Protein AF-A0AAV5BQA7-F1 (afdb_monomer_lite)

Sequence (227 aa):
MVRPTARARGPGVLRLPTRGDRGRFPAICRQWRYAVQQYHLPLPSPLPWLVLPDGSIFRVPHGETFHLPEGTRYHNSCGEWLMMSRDDNSCFLLNAFTKATMPLPSLSSYCPIDEPVETVNVRDIGRESHGTWIDLKDKDYISVNALVVCSTQLIAALVAVGAGNLGTVALCRPGAAAWSVSAREQCGWLSGMVFFQGKLYAIDTGTEDLLAIDIVDEHDNATPRVS

Organism: NCBI:txid191504

Secondary structure (DSSP, 8-state):
---------S-------SHHHHHHHHHH-HHHHHHHHHTT---PPPPPEEE-TTSEEEETTT--EEEPPTTEEEEEEETTEEEEEETT--EEEEETTT--EEEE--TT-EEEE------------S---PPBHHHHTTTS-EEEEEEEE-SSS-EEEEEEEGGGTEEEEEEE-TT-SSEEEESSSBPB-EEEEEEETTEEEEEETTTTEEEEE-EE--SSSPPPEE-

pLDDT: mean 75.48, std 17.18, range [25.75, 95.94]

Structure (mmCIF, N/CA/C/O backbone):
data_AF-A0AAV5BQA7-F1
#
_entry.id   AF-A0AAV5BQA7-F1
#
loop_
_atom_site.group_PDB
_atom_site.id
_atom_site.type_symbol
_atom_site.label_atom_id
_atom_site.label_alt_id
_atom_site.label_comp_id
_atom_site.label_asym_id
_atom_site.label_entity_id
_atom_site.label_seq_id
_atom_site.pdbx_PDB_ins_code
_atom_site.Cartn_x
_atom_site.Cartn_y
_atom_site.Cartn_z
_atom_site.occupancy
_atom_site.B_iso_or_equiv
_atom_site.auth_seq_id
_atom_site.auth_comp_id
_atom_site.auth_asym_id
_atom_site.auth_atom_id
_atom_site.pdbx_PDB_model_num
ATOM 1 N N . MET A 1 1 ? -26.561 26.394 46.864 1.00 32.00 1 MET A N 1
ATOM 2 C CA . MET A 1 1 ? -27.062 25.706 45.653 1.00 32.00 1 MET A CA 1
ATOM 3 C C . MET A 1 1 ? -26.899 26.668 44.479 1.00 32.00 1 MET A C 1
ATOM 5 O O . MET A 1 1 ? -27.741 27.530 44.283 1.00 32.00 1 MET A O 1
ATOM 9 N N . VAL A 1 2 ? -25.760 26.620 43.785 1.00 25.75 2 VAL A N 1
ATOM 10 C CA . VAL A 1 2 ? -25.434 27.545 42.684 1.00 25.75 2 VAL A CA 1
ATOM 11 C C . VAL A 1 2 ? -25.486 26.743 41.388 1.00 25.75 2 VAL A C 1
ATOM 13 O O . VAL A 1 2 ? -24.710 25.810 41.209 1.00 25.75 2 VAL A O 1
ATOM 16 N N . ARG A 1 3 ? -26.441 27.061 40.510 1.00 25.95 3 ARG A N 1
ATOM 17 C CA . ARG A 1 3 ? -26.484 26.536 39.139 1.00 25.95 3 ARG A CA 1
ATOM 18 C C . ARG A 1 3 ? -25.558 27.396 38.274 1.00 25.95 3 ARG A C 1
ATOM 20 O O . ARG A 1 3 ? -25.798 28.600 38.208 1.00 25.95 3 ARG A O 1
ATOM 27 N N . PRO A 1 4 ? -24.569 26.836 37.560 1.00 27.66 4 PRO A N 1
ATOM 28 C CA . PRO A 1 4 ? -23.890 27.584 36.520 1.00 27.66 4 PRO A CA 1
ATOM 29 C C . PRO A 1 4 ? -24.771 27.578 35.266 1.00 27.66 4 PRO A C 1
ATOM 31 O O . PRO A 1 4 ? -24.918 26.567 34.582 1.00 27.66 4 PRO A O 1
ATOM 34 N N . THR A 1 5 ? -25.386 28.719 34.965 1.00 34.62 5 THR A N 1
ATOM 35 C CA . THR A 1 5 ? -25.989 28.998 33.659 1.00 34.62 5 THR A CA 1
ATOM 36 C C . THR A 1 5 ? -24.894 29.429 32.687 1.00 34.62 5 THR A C 1
ATOM 38 O O . THR A 1 5 ? -24.564 30.611 32.606 1.00 34.62 5 THR A O 1
ATOM 41 N N . ALA A 1 6 ? -24.336 28.488 31.926 1.00 35.16 6 ALA A N 1
ATOM 42 C CA . ALA A 1 6 ? -23.540 28.823 30.750 1.00 35.16 6 ALA A CA 1
ATOM 43 C C . ALA A 1 6 ? -24.490 29.072 29.566 1.00 35.16 6 ALA A C 1
ATOM 45 O O . ALA A 1 6 ? -24.995 28.146 28.933 1.00 35.16 6 ALA A O 1
ATOM 46 N N . ARG A 1 7 ? -24.781 30.350 29.300 1.00 34.31 7 ARG A N 1
ATOM 47 C CA . ARG A 1 7 ? -25.487 30.806 28.094 1.00 34.31 7 ARG A CA 1
ATOM 48 C C . ARG A 1 7 ? -24.518 30.679 26.910 1.00 34.31 7 ARG A C 1
ATOM 50 O O . ARG A 1 7 ? -23.566 31.450 26.824 1.00 34.31 7 ARG A O 1
ATOM 57 N N . ALA A 1 8 ? -24.749 29.734 26.002 1.00 39.78 8 ALA A N 1
ATOM 58 C CA . ALA A 1 8 ? -24.014 29.671 24.740 1.00 39.78 8 ALA A CA 1
ATOM 59 C C . ALA A 1 8 ? -24.461 30.836 23.832 1.00 39.78 8 ALA A C 1
ATOM 61 O O . ALA A 1 8 ? -25.608 30.883 23.390 1.00 39.78 8 ALA A O 1
ATOM 62 N N . ARG A 1 9 ? -23.575 31.811 23.597 1.00 38.50 9 ARG A N 1
ATOM 63 C CA . ARG A 1 9 ? -23.740 32.859 22.576 1.00 38.50 9 ARG A CA 1
ATOM 64 C C . ARG A 1 9 ? -23.217 32.339 21.231 1.00 38.50 9 ARG A C 1
ATOM 66 O O . ARG A 1 9 ? -22.026 32.078 21.158 1.00 38.50 9 ARG A O 1
ATOM 73 N N . GLY A 1 10 ? -24.072 32.319 20.200 1.00 35.44 10 GLY A N 1
ATOM 74 C CA . GLY A 1 10 ? -23.726 32.487 18.769 1.00 35.44 10 GLY A CA 1
ATOM 75 C C . GLY A 1 10 ? -22.802 31.446 18.106 1.00 35.44 10 GLY A C 1
ATOM 76 O O . GLY A 1 10 ? -22.170 30.658 18.796 1.00 35.44 10 GLY A O 1
ATOM 77 N N . PRO A 1 11 ? -22.725 31.401 16.758 1.00 40.50 11 PRO A N 1
ATOM 78 C CA . PRO A 1 11 ? -22.237 30.252 15.998 1.00 40.50 11 PRO A CA 1
ATOM 79 C C . PRO A 1 11 ? -20.705 30.223 15.947 1.00 40.50 11 PRO A C 1
ATOM 81 O O . PRO A 1 11 ? -20.083 30.502 14.926 1.00 40.50 11 PRO A O 1
ATOM 84 N N . GLY A 1 12 ? -20.072 29.874 17.063 1.00 43.41 12 GLY A N 1
ATOM 85 C CA . GLY A 1 12 ? -18.722 29.335 17.014 1.00 43.41 12 GLY A CA 1
ATOM 86 C C . GLY A 1 12 ? -18.807 27.949 16.389 1.00 43.41 12 GLY A C 1
ATOM 87 O O . GLY A 1 12 ? -19.441 27.067 16.967 1.00 43.41 12 GLY A O 1
ATOM 88 N N . VAL A 1 13 ? -18.212 27.755 15.207 1.00 48.03 13 VAL A N 1
ATOM 89 C CA . VAL A 1 13 ? -18.015 26.418 14.631 1.00 48.03 13 VAL A CA 1
ATOM 90 C C . VAL A 1 13 ? -17.382 25.562 15.716 1.00 48.03 13 VAL A C 1
ATOM 92 O O . VAL A 1 13 ? -16.255 25.810 16.147 1.00 48.03 13 VAL A O 1
ATOM 95 N N . LEU A 1 14 ? -18.149 24.598 16.207 1.00 53.59 14 LEU A N 1
ATOM 96 C CA . LEU A 1 14 ? -17.773 23.791 17.348 1.00 53.59 14 LEU A CA 1
ATOM 97 C C . LEU A 1 14 ? -16.690 22.817 16.885 1.00 53.59 14 LEU A C 1
ATOM 99 O O . LEU A 1 14 ? -16.965 21.725 16.391 1.00 53.59 14 LEU A O 1
ATOM 103 N N . ARG A 1 15 ? -15.431 23.260 16.957 1.00 56.47 15 ARG A N 1
ATOM 104 C CA . ARG A 1 15 ? -14.272 22.437 16.623 1.00 56.47 15 ARG A CA 1
ATOM 105 C C . ARG A 1 15 ? -14.094 21.417 17.733 1.00 56.47 15 ARG A C 1
ATOM 107 O O . ARG A 1 15 ? -13.440 21.685 18.729 1.00 56.47 15 ARG A O 1
ATOM 114 N N . LEU A 1 16 ? -14.709 20.255 17.546 1.00 60.19 16 LEU A N 1
ATOM 115 C CA . LEU A 1 16 ? -14.426 19.051 18.316 1.00 60.19 16 LEU A CA 1
ATOM 116 C C . LEU A 1 16 ? -13.290 18.321 17.592 1.00 60.19 16 LEU A C 1
ATOM 118 O O . LEU A 1 16 ? -13.551 17.705 16.547 1.00 60.19 16 LEU A O 1
ATOM 122 N N . PRO A 1 17 ? -12.038 18.465 18.068 1.00 55.25 17 PRO A N 1
ATOM 123 C CA . PRO A 1 17 ? -10.859 18.033 17.330 1.00 55.25 17 PRO A CA 1
ATOM 124 C C . PRO A 1 17 ? -10.705 16.512 17.336 1.00 55.25 17 PRO A C 1
ATOM 126 O O . PRO A 1 17 ? -10.057 15.977 16.445 1.00 55.25 17 PRO A O 1
ATOM 129 N N . THR A 1 18 ? -11.315 15.808 18.297 1.00 58.56 18 THR A N 1
ATOM 130 C CA . THR A 1 18 ? -11.160 14.358 18.443 1.00 58.56 18 THR A CA 1
ATOM 131 C C . THR A 1 18 ? -12.459 13.594 18.185 1.00 58.56 18 THR A C 1
ATOM 133 O O . THR A 1 18 ? -13.570 14.084 18.413 1.00 58.56 18 THR A O 1
ATOM 136 N N . ARG A 1 19 ? -12.325 12.341 17.729 1.00 62.50 19 ARG A N 1
ATOM 137 C CA . ARG A 1 19 ? -13.452 11.404 17.573 1.00 62.50 19 ARG A CA 1
ATOM 13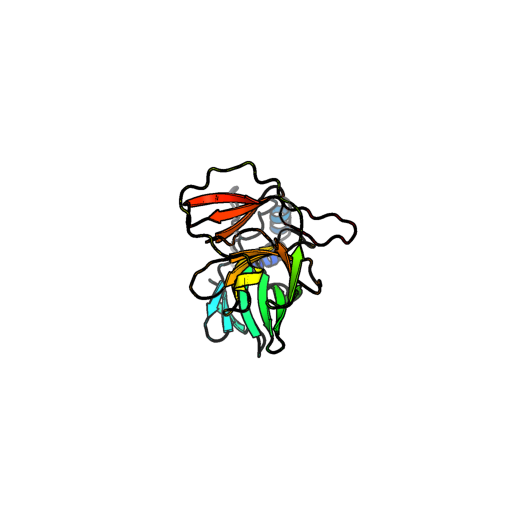8 C C . ARG A 1 19 ? -14.127 11.098 18.917 1.00 62.50 19 ARG A C 1
ATOM 140 O O . ARG A 1 19 ? -15.348 10.973 18.966 1.00 62.50 19 ARG A O 1
ATOM 147 N N . GLY A 1 20 ? -13.346 11.034 20.000 1.00 61.62 20 GLY A N 1
ATOM 148 C CA . GLY A 1 20 ? -13.839 10.806 21.361 1.00 61.62 20 GLY A CA 1
ATOM 149 C C . GLY A 1 20 ? -14.724 11.945 21.868 1.00 61.62 20 GLY A C 1
ATOM 150 O O . GLY A 1 20 ? -15.833 11.693 22.344 1.00 61.62 20 GLY A O 1
ATOM 151 N N . ASP A 1 21 ? -14.293 13.195 21.677 1.00 64.38 21 ASP A N 1
ATOM 152 C CA . ASP A 1 21 ? -15.079 14.372 22.059 1.00 64.38 21 ASP A CA 1
ATOM 153 C C . ASP A 1 21 ? -16.409 14.400 21.316 1.00 64.38 21 ASP A C 1
ATOM 155 O O . ASP A 1 21 ? -17.449 14.609 21.931 1.00 64.38 21 ASP A O 1
ATOM 159 N N . ARG A 1 22 ? -16.409 14.084 20.015 1.00 65.19 22 ARG A N 1
ATOM 160 C CA . ARG A 1 22 ? -17.637 14.001 19.208 1.00 65.19 22 ARG A CA 1
ATOM 161 C C . ARG A 1 22 ? -18.557 12.851 19.580 1.00 65.19 22 ARG A C 1
ATOM 163 O O . ARG A 1 22 ? -19.757 12.991 19.389 1.00 65.19 22 ARG A O 1
ATOM 170 N N . GLY A 1 23 ? -18.032 11.742 20.097 1.00 65.31 23 GLY A N 1
ATOM 171 C CA . GLY A 1 23 ? -18.859 10.653 20.625 1.00 65.31 23 GLY A CA 1
ATOM 172 C C . GLY A 1 23 ? -19.554 11.042 21.932 1.00 65.31 23 GLY A C 1
ATOM 173 O O . GLY A 1 23 ? -20.717 10.706 22.149 1.00 65.31 23 GLY A O 1
ATOM 174 N N . ARG A 1 24 ? -18.865 11.812 22.783 1.00 69.56 24 ARG A N 1
ATOM 175 C CA . ARG A 1 24 ? -19.387 12.280 24.077 1.00 69.56 24 ARG A CA 1
ATOM 176 C C . ARG A 1 24 ? -20.298 13.503 23.934 1.00 69.56 24 ARG A C 1
ATOM 178 O O . ARG A 1 24 ? -21.264 13.635 24.677 1.00 69.56 24 ARG A O 1
ATOM 185 N N . PHE A 1 25 ? -20.052 14.364 22.950 1.00 68.31 25 PHE A N 1
ATOM 186 C CA . PHE A 1 25 ? -20.790 15.610 22.727 1.00 68.31 25 PHE A CA 1
ATOM 187 C C . PHE A 1 25 ? -22.323 15.453 22.580 1.00 68.31 25 PHE A C 1
ATOM 189 O O . PHE A 1 25 ? -23.063 16.134 23.294 1.00 68.31 25 PHE A O 1
ATOM 196 N N . PRO A 1 26 ? -22.855 14.535 21.744 1.00 67.44 26 PRO A N 1
ATOM 197 C CA . PRO A 1 26 ? -24.294 14.298 21.614 1.00 67.44 26 PRO A CA 1
ATOM 198 C C . PRO A 1 26 ? -24.893 13.502 22.789 1.00 67.44 26 PRO A C 1
ATOM 200 O O . PRO A 1 26 ? -26.116 13.306 22.837 1.00 67.44 26 PRO A O 1
ATOM 203 N N . ALA A 1 27 ? -24.064 13.023 23.723 1.00 74.06 27 ALA A N 1
ATOM 204 C CA . ALA A 1 27 ? -24.504 12.361 24.949 1.00 74.06 27 ALA A CA 1
ATOM 205 C C . ALA A 1 27 ? -24.791 13.357 26.091 1.00 74.06 27 ALA A C 1
ATOM 207 O O . ALA A 1 27 ? -25.459 12.985 27.049 1.00 74.06 27 ALA A O 1
ATOM 208 N N . ILE A 1 28 ? -24.353 14.620 25.974 1.00 77.88 28 ILE A N 1
ATOM 209 C CA . ILE A 1 28 ? -24.482 15.634 27.036 1.00 77.88 28 ILE A CA 1
ATOM 210 C C . ILE A 1 28 ? -25.917 16.164 27.148 1.00 77.88 28 ILE A C 1
ATOM 212 O O . ILE A 1 28 ? -26.501 16.165 28.230 1.00 77.88 28 ILE A O 1
ATOM 216 N N . CYS A 1 29 ? -26.514 16.628 26.045 1.00 78.94 29 CYS A N 1
ATOM 217 C CA . CYS A 1 29 ? -27.900 17.102 26.044 1.00 78.94 29 CYS A CA 1
ATOM 218 C C . CYS A 1 29 ? -28.543 17.045 24.648 1.00 78.94 29 CYS A C 1
ATOM 220 O O . CYS A 1 29 ? -27.866 16.926 23.624 1.00 78.94 29 CYS A O 1
ATOM 222 N N . ARG A 1 30 ? -29.879 17.170 24.595 1.00 73.38 30 ARG A N 1
ATOM 223 C CA . ARG A 1 30 ? -30.649 17.131 23.335 1.00 73.38 30 ARG A CA 1
ATOM 224 C C . ARG A 1 30 ? -30.262 18.245 22.354 1.00 73.38 30 ARG A C 1
ATOM 226 O O . ARG A 1 30 ? -30.207 17.992 21.157 1.00 73.38 30 ARG A O 1
ATOM 233 N N . GLN A 1 31 ? -29.956 19.447 22.847 1.00 74.50 31 GLN A N 1
ATOM 234 C CA . GLN A 1 31 ? -29.562 20.580 21.997 1.00 74.50 31 GLN A CA 1
ATOM 235 C C . GLN A 1 31 ? -28.205 20.344 21.315 1.00 74.50 31 GLN A C 1
ATOM 237 O O . GLN A 1 31 ? -28.026 20.688 20.152 1.00 74.50 31 GLN A O 1
ATOM 242 N N . TRP A 1 32 ? -27.265 19.702 22.010 1.00 71.00 32 TRP A N 1
ATOM 243 C CA . TRP A 1 32 ? -25.929 19.406 21.483 1.00 71.00 32 TRP A CA 1
ATOM 244 C C . TRP A 1 32 ? -25.947 18.246 20.489 1.00 71.00 32 TRP A C 1
ATOM 246 O O . TRP A 1 32 ? -25.253 18.289 19.476 1.00 71.00 32 TRP A O 1
ATOM 256 N N . ARG A 1 33 ? -26.808 17.249 20.721 1.00 75.12 33 ARG A N 1
ATOM 257 C CA . ARG A 1 33 ? -27.095 16.202 19.732 1.00 75.12 33 ARG A CA 1
ATOM 258 C C . ARG A 1 33 ? -27.641 16.783 18.430 1.00 75.12 33 ARG A C 1
ATOM 260 O O . ARG A 1 33 ? -27.186 16.392 17.362 1.00 75.12 33 ARG A O 1
ATOM 267 N N . TYR A 1 34 ? -28.575 17.726 18.534 1.00 73.06 34 TYR A N 1
ATOM 268 C CA . TYR A 1 34 ? -29.158 18.390 17.372 1.00 73.06 34 TYR A CA 1
ATOM 269 C C . TYR A 1 34 ? -28.120 19.237 16.619 1.00 73.06 34 TYR A C 1
ATOM 271 O O . TYR A 1 34 ? -28.034 19.145 15.400 1.00 73.06 34 TYR A O 1
ATOM 279 N N . ALA A 1 35 ? -27.247 19.959 17.331 1.00 69.12 35 ALA A N 1
ATOM 280 C CA . ALA A 1 35 ? -26.149 20.704 16.714 1.00 69.12 35 ALA A CA 1
ATOM 281 C C . ALA A 1 35 ? -25.184 19.790 15.928 1.00 69.12 35 ALA A C 1
ATOM 283 O O . ALA A 1 35 ? -24.843 20.085 14.787 1.00 69.12 35 ALA A O 1
ATOM 284 N N . VAL A 1 36 ? -24.784 18.641 16.483 1.00 67.38 36 VAL A N 1
ATOM 285 C CA . VAL A 1 36 ? -23.911 17.685 15.770 1.00 67.38 36 VAL A CA 1
ATOM 286 C C . VAL A 1 36 ? -24.571 17.143 14.497 1.00 67.38 36 VAL A C 1
ATOM 288 O O . VAL A 1 36 ? -23.887 16.978 13.489 1.00 67.38 36 VAL A O 1
ATOM 291 N N . GLN A 1 37 ? -25.885 16.895 14.532 1.00 68.25 37 GLN A N 1
ATOM 292 C CA . GLN A 1 37 ? -26.650 16.425 13.372 1.00 68.25 37 GLN A CA 1
ATOM 293 C C . GLN A 1 37 ? -26.820 17.508 12.298 1.00 68.25 37 GLN A C 1
ATOM 295 O O . GLN A 1 37 ? -26.701 17.203 11.119 1.00 68.25 37 GLN A O 1
ATOM 300 N N . GLN A 1 38 ? -27.069 18.760 12.689 1.00 69.94 38 GLN A N 1
ATOM 301 C CA . GLN A 1 38 ? -27.284 19.861 11.745 1.00 69.94 38 GLN A CA 1
ATOM 302 C C . GLN A 1 38 ? -26.005 20.331 11.048 1.00 69.94 38 GLN A C 1
ATOM 304 O O . GLN A 1 38 ? -26.059 20.746 9.895 1.00 69.94 38 GLN A O 1
ATOM 309 N N . TYR A 1 39 ? -24.862 20.295 11.737 1.00 64.94 39 TYR A N 1
ATOM 310 C CA . TYR A 1 39 ? -23.631 20.915 11.239 1.00 64.94 39 TYR A CA 1
ATOM 311 C C . TYR A 1 39 ? -22.677 19.960 10.514 1.00 64.94 39 TYR A C 1
ATOM 313 O O . TYR A 1 39 ? -21.570 20.395 10.212 1.00 64.94 39 TYR A O 1
ATOM 321 N N . HIS A 1 40 ? -23.070 18.699 10.253 1.00 58.06 40 HIS A N 1
ATOM 322 C CA . HIS A 1 40 ? -22.274 17.692 9.524 1.00 58.06 40 HIS A CA 1
ATOM 323 C C . HIS A 1 40 ? -20.765 17.851 9.763 1.00 58.06 40 HIS A C 1
ATOM 325 O O . HIS A 1 40 ? -20.002 18.145 8.844 1.00 58.06 40 HIS A O 1
ATOM 331 N N . LEU A 1 41 ? -20.347 17.757 11.032 1.00 56.72 41 LEU A N 1
ATOM 332 C CA . LEU A 1 41 ? -18.976 18.087 11.419 1.00 56.72 41 LEU A CA 1
ATOM 333 C C . LEU A 1 41 ? -17.985 17.273 10.563 1.00 56.72 41 LEU A C 1
ATOM 335 O O . LEU A 1 41 ? -18.037 16.039 10.625 1.00 56.72 41 LEU A O 1
ATOM 339 N N . PRO A 1 42 ? -17.071 17.919 9.808 1.00 54.00 42 PRO A N 1
ATOM 340 C CA . PRO A 1 42 ? -16.124 17.221 8.936 1.00 54.00 42 PRO A CA 1
ATOM 341 C C . PRO A 1 42 ? -15.335 16.226 9.772 1.00 54.00 42 PRO A C 1
ATOM 343 O O . PRO A 1 42 ? -14.906 16.611 10.862 1.00 54.00 42 PRO A O 1
ATOM 346 N N . LEU A 1 43 ? -15.217 14.963 9.332 1.00 53.38 43 LEU A N 1
ATOM 347 C CA . LEU A 1 43 ? -14.584 13.867 10.086 1.00 53.38 43 LEU A CA 1
ATOM 348 C C . LEU A 1 43 ? -13.310 14.385 10.780 1.00 53.38 43 LEU A C 1
ATOM 350 O O . LEU A 1 43 ? -12.564 15.132 10.143 1.00 53.38 43 LEU A O 1
ATOM 354 N N . PRO A 1 44 ? -13.095 14.114 12.087 1.00 53.16 44 PRO A N 1
ATOM 355 C CA . PRO A 1 44 ? -11.917 14.643 12.759 1.00 53.16 44 PRO A CA 1
ATOM 356 C C . PRO A 1 44 ? -10.691 14.231 11.951 1.00 53.16 44 PRO A C 1
ATOM 358 O O . PRO A 1 44 ? -10.610 13.073 11.540 1.00 53.16 44 PRO A O 1
ATOM 361 N N . SER A 1 45 ? -9.757 15.160 11.730 1.00 49.91 45 SER A N 1
ATOM 362 C CA . SER A 1 45 ? -8.430 14.758 11.275 1.00 49.91 45 SER A CA 1
ATOM 363 C C . SER A 1 45 ? -7.954 13.683 12.249 1.00 49.91 45 SER A C 1
ATOM 365 O O . SER A 1 45 ? -8.040 13.926 13.462 1.00 49.91 45 SER A O 1
ATOM 367 N N . PRO A 1 46 ? -7.522 12.500 11.779 1.00 57.19 46 PRO A N 1
ATOM 368 C CA . PRO A 1 46 ? -6.917 11.532 12.671 1.00 57.19 46 PRO A CA 1
ATOM 3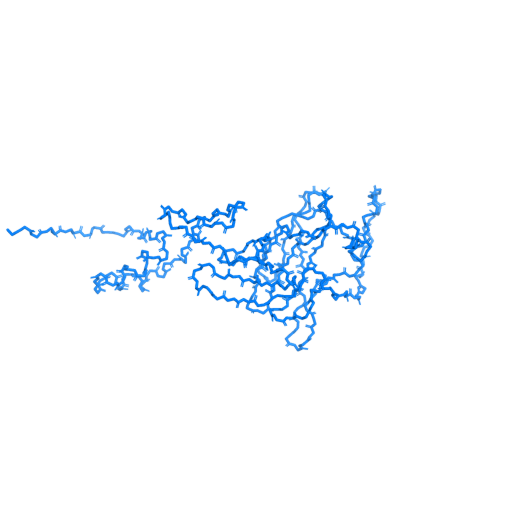69 C C . PRO A 1 46 ? -5.803 12.265 13.416 1.00 57.19 46 PRO A C 1
ATOM 371 O O . PRO A 1 46 ? -4.988 12.969 12.818 1.00 57.19 46 PRO A O 1
ATOM 374 N N . LEU A 1 47 ? -5.880 12.224 14.745 1.00 61.22 47 LEU A N 1
ATOM 375 C CA . LEU A 1 47 ? -4.859 12.811 15.596 1.00 61.22 47 LEU A CA 1
ATOM 376 C C . LEU A 1 47 ? -3.510 12.204 15.202 1.00 61.22 47 LEU A C 1
ATOM 378 O O . LEU A 1 47 ? -3.472 10.994 14.967 1.00 61.22 47 LEU A O 1
ATOM 382 N N . PRO A 1 48 ? -2.427 12.995 15.132 1.00 61.62 48 PRO A N 1
ATOM 383 C CA . PRO A 1 48 ? -1.135 12.460 14.747 1.00 61.62 48 PRO A CA 1
ATOM 384 C C . PRO A 1 48 ? -0.730 11.357 15.726 1.00 61.62 48 PRO A C 1
ATOM 386 O O . PRO A 1 48 ? -0.832 11.507 16.951 1.00 61.62 48 PRO A O 1
ATOM 389 N N . TRP A 1 49 ? -0.308 10.232 15.160 1.00 71.62 49 TRP A N 1
ATOM 390 C CA . TRP A 1 49 ? 0.237 9.106 15.897 1.00 71.62 49 TRP A CA 1
ATOM 391 C C . TRP A 1 49 ? 1.744 9.064 15.714 1.00 71.62 49 TRP A C 1
ATOM 393 O O . TRP A 1 49 ? 2.247 9.332 14.625 1.00 71.62 49 TRP A O 1
ATOM 403 N N . LEU A 1 50 ? 2.452 8.700 16.777 1.00 71.62 50 LEU A N 1
ATOM 404 C CA . LEU A 1 50 ? 3.876 8.394 16.720 1.00 71.62 50 LEU A CA 1
ATOM 405 C C . LEU A 1 50 ? 4.041 6.900 16.961 1.00 71.62 50 LEU A C 1
ATOM 407 O O . LEU A 1 50 ? 3.625 6.412 18.010 1.00 71.62 50 LEU A O 1
ATOM 411 N N . VAL A 1 51 ? 4.619 6.194 15.992 1.00 71.62 51 VAL A N 1
ATOM 412 C CA . VAL A 1 51 ? 5.049 4.802 16.156 1.00 71.62 51 VAL A CA 1
ATOM 413 C C . VAL A 1 51 ? 6.491 4.837 16.650 1.00 71.62 51 VAL A C 1
ATOM 415 O O . VAL A 1 51 ? 7.359 5.389 15.973 1.00 71.62 51 VAL A O 1
ATOM 418 N N . LEU A 1 52 ? 6.741 4.309 17.844 1.00 73.12 52 LEU A N 1
ATOM 419 C CA . LEU A 1 52 ? 8.080 4.220 18.412 1.00 73.12 52 LEU A CA 1
ATOM 420 C C . LEU A 1 52 ? 8.788 2.926 17.976 1.00 73.12 52 LEU A C 1
ATOM 422 O O . LEU A 1 52 ? 8.123 1.949 17.622 1.00 73.12 52 LEU A O 1
ATOM 426 N N . PRO A 1 53 ? 10.134 2.881 18.042 1.00 66.69 53 PRO A N 1
ATOM 427 C CA . PRO A 1 53 ? 10.910 1.689 17.687 1.00 66.69 53 PRO A CA 1
ATOM 428 C C . PRO A 1 53 ? 10.563 0.428 18.493 1.00 66.69 53 PRO A C 1
ATOM 430 O O . PRO A 1 53 ? 10.795 -0.677 18.019 1.00 66.69 53 PRO A O 1
ATOM 433 N N . ASP A 1 54 ? 10.004 0.581 19.695 1.00 67.12 54 ASP A N 1
ATOM 434 C CA . ASP A 1 54 ? 9.548 -0.520 20.556 1.00 67.12 54 ASP A CA 1
ATOM 435 C C . ASP A 1 54 ? 8.152 -1.059 20.174 1.00 67.12 54 ASP A C 1
ATOM 437 O O . ASP A 1 54 ? 7.587 -1.896 20.877 1.00 67.12 54 ASP A O 1
ATOM 441 N N . GLY A 1 55 ? 7.570 -0.562 19.077 1.00 66.38 55 GLY A N 1
ATOM 442 C CA . GLY A 1 55 ? 6.238 -0.942 18.613 1.00 66.38 55 GLY A CA 1
ATOM 443 C C . GLY A 1 55 ? 5.098 -0.313 19.416 1.00 66.38 55 GLY A C 1
ATOM 444 O O . GLY A 1 55 ? 3.941 -0.698 19.245 1.00 66.38 55 GLY A O 1
ATOM 445 N N . SER A 1 56 ? 5.376 0.647 20.300 1.00 72.44 56 SER A N 1
ATOM 446 C CA . SER A 1 56 ? 4.329 1.424 20.960 1.00 72.44 56 SER A CA 1
ATOM 447 C C . SER A 1 56 ? 3.837 2.562 20.062 1.00 72.44 56 SER A C 1
ATOM 449 O O . SER A 1 56 ? 4.600 3.187 19.324 1.00 72.44 56 SER A O 1
ATOM 451 N N . ILE A 1 57 ? 2.530 2.829 20.098 1.00 71.31 57 ILE A N 1
ATOM 452 C CA . ILE A 1 57 ? 1.910 3.925 19.353 1.00 71.31 57 ILE A CA 1
ATOM 453 C C . ILE A 1 57 ? 1.322 4.933 20.325 1.00 71.31 57 ILE A C 1
ATOM 455 O O . ILE A 1 57 ? 0.455 4.601 21.136 1.00 71.31 57 ILE A O 1
ATOM 459 N N . PHE A 1 58 ? 1.770 6.180 20.206 1.00 70.06 58 PHE A N 1
ATOM 460 C CA . PHE A 1 58 ? 1.326 7.294 21.035 1.00 70.06 58 PHE A CA 1
ATOM 461 C C . PHE A 1 58 ? 0.268 8.128 20.325 1.00 70.06 58 PHE A C 1
ATOM 463 O O . PHE A 1 58 ? 0.487 8.632 19.221 1.00 70.06 58 PHE A O 1
ATOM 470 N N . ARG A 1 59 ? -0.870 8.332 20.999 1.00 66.44 59 ARG A N 1
ATOM 471 C CA . ARG A 1 59 ? -1.907 9.278 20.570 1.00 66.44 59 ARG A CA 1
ATOM 472 C C . ARG A 1 59 ? -1.691 10.651 21.196 1.00 66.44 59 ARG A C 1
ATOM 474 O O . ARG A 1 59 ? -1.903 10.842 22.394 1.00 66.44 59 ARG A O 1
ATOM 481 N N . VAL A 1 60 ? -1.374 11.645 20.375 1.00 60.34 60 VAL A N 1
ATOM 482 C CA . VAL A 1 60 ? -1.313 13.047 20.816 1.00 60.34 60 VAL A CA 1
ATOM 483 C C . VAL A 1 60 ? -2.709 13.677 20.694 1.00 60.34 60 VAL A C 1
ATOM 485 O O . VAL A 1 60 ? -3.354 13.477 19.671 1.00 60.34 60 VAL A O 1
ATOM 488 N N . PRO A 1 61 ? -3.234 14.436 21.678 1.00 56.62 61 PRO A N 1
ATOM 489 C CA . PRO A 1 61 ? -2.619 14.822 22.952 1.00 56.62 61 PRO A CA 1
ATOM 490 C C . PRO A 1 61 ? -3.026 13.943 24.146 1.00 56.62 61 PRO A C 1
ATOM 492 O O . PRO A 1 61 ? -2.648 14.244 25.270 1.00 56.62 61 PRO A O 1
ATOM 495 N N . HIS A 1 62 ? -3.840 12.904 23.944 1.00 59.12 62 HIS A N 1
ATOM 496 C CA . HIS A 1 62 ? -4.489 12.197 25.056 1.00 59.12 62 HIS A CA 1
ATOM 497 C C . HIS A 1 62 ? -3.549 11.237 25.800 1.00 59.12 62 HIS A C 1
ATOM 499 O O . HIS A 1 62 ? -3.931 10.713 26.841 1.00 59.12 62 HIS A O 1
ATOM 505 N N . GLY A 1 63 ? -2.330 11.015 25.290 1.00 57.84 63 GLY A N 1
ATOM 506 C CA . GLY A 1 63 ? -1.295 10.225 25.961 1.00 57.84 63 GLY A CA 1
ATOM 507 C C . GLY A 1 63 ? -1.623 8.736 26.064 1.00 57.84 63 GLY A C 1
ATOM 508 O O . GLY A 1 63 ? -0.891 7.998 26.710 1.00 57.84 63 GLY A O 1
ATOM 509 N N . GLU A 1 64 ? -2.714 8.284 25.440 1.00 64.75 64 GLU A N 1
ATOM 510 C CA . GLU A 1 64 ? -3.049 6.869 25.350 1.00 64.75 64 GLU A CA 1
ATOM 511 C C . GLU A 1 64 ? -2.009 6.177 24.468 1.00 64.75 64 GLU A C 1
ATOM 513 O O . GLU A 1 64 ? -1.950 6.406 23.253 1.00 64.75 64 GLU A O 1
ATOM 518 N N . THR A 1 65 ? -1.196 5.333 25.095 1.00 67.00 65 THR A N 1
ATOM 519 C CA . THR A 1 65 ? -0.286 4.423 24.411 1.00 67.00 65 THR A CA 1
ATOM 520 C C . THR A 1 65 ? -1.002 3.103 24.180 1.00 67.00 65 THR A C 1
ATOM 522 O O . THR A 1 65 ? -1.622 2.550 25.090 1.00 67.00 65 THR A O 1
ATOM 525 N N . PHE A 1 66 ? -0.923 2.579 22.965 1.00 71.75 66 PHE A N 1
ATOM 526 C CA . PHE A 1 66 ? -1.285 1.192 22.704 1.00 71.75 66 PHE A CA 1
ATOM 527 C C . PHE A 1 66 ? -0.116 0.482 22.043 1.00 71.75 66 PHE A C 1
ATOM 529 O O . PHE A 1 66 ? 0.586 1.057 21.214 1.00 71.75 66 PHE A O 1
ATOM 536 N N . HIS A 1 67 ? 0.089 -0.771 22.424 1.00 72.38 67 HIS A N 1
ATOM 537 C CA . HIS A 1 67 ? 1.125 -1.601 21.834 1.00 72.38 67 HIS A CA 1
ATOM 538 C C . HIS A 1 67 ? 0.614 -2.225 20.540 1.00 72.38 67 HIS A C 1
ATOM 540 O O . HIS A 1 67 ? -0.560 -2.606 20.432 1.00 72.38 67 HIS A O 1
ATOM 546 N N . LEU A 1 68 ? 1.501 -2.302 19.552 1.00 74.62 68 LEU A N 1
ATOM 547 C CA . LEU A 1 68 ? 1.296 -3.167 18.406 1.00 74.62 68 LEU A CA 1
ATOM 548 C C . LEU A 1 68 ? 1.222 -4.631 18.864 1.00 74.62 68 LEU A C 1
ATOM 550 O O . LEU A 1 68 ? 1.787 -4.977 19.905 1.00 74.62 68 LEU A O 1
ATOM 554 N N . PRO A 1 69 ? 0.502 -5.496 18.128 1.00 76.81 69 PRO A N 1
ATOM 555 C CA . PRO A 1 69 ? 0.501 -6.920 18.426 1.00 76.81 69 PRO A CA 1
ATOM 556 C C . PRO A 1 69 ? 1.934 -7.464 18.433 1.00 76.81 69 PRO A C 1
ATOM 558 O O . PRO A 1 69 ? 2.744 -7.102 17.578 1.00 76.81 69 PRO A O 1
ATOM 561 N N . GLU A 1 70 ? 2.245 -8.332 19.389 1.00 79.75 70 GLU A N 1
ATOM 562 C CA . GLU A 1 70 ? 3.561 -8.964 19.471 1.00 79.75 70 GLU A CA 1
ATOM 563 C C . GLU A 1 70 ? 3.869 -9.755 18.186 1.00 79.75 70 GLU A C 1
ATOM 565 O O . GLU A 1 70 ? 2.960 -10.293 17.545 1.00 79.75 70 GLU A O 1
ATOM 570 N N . GLY A 1 71 ? 5.140 -9.778 17.775 1.00 83.19 71 GLY A N 1
ATOM 571 C CA . GLY A 1 71 ? 5.560 -10.430 16.527 1.00 83.19 71 GLY A CA 1
ATOM 572 C C . GLY A 1 71 ? 5.060 -9.728 15.259 1.00 83.19 71 GLY A C 1
ATOM 573 O O . GLY A 1 71 ? 4.872 -10.373 14.225 1.00 83.19 71 GLY A O 1
ATOM 574 N N . THR A 1 72 ? 4.789 -8.416 15.327 1.00 87.44 72 THR A N 1
ATOM 575 C CA . THR A 1 72 ? 4.450 -7.606 14.148 1.00 87.44 72 THR A CA 1
ATOM 576 C C . THR A 1 72 ? 5.474 -6.514 13.869 1.00 87.44 72 THR A C 1
ATOM 578 O O . THR A 1 72 ? 6.103 -5.973 14.776 1.00 87.44 72 THR A O 1
ATOM 581 N N . ARG A 1 73 ? 5.643 -6.187 12.587 1.00 87.44 73 ARG A N 1
ATOM 582 C CA . ARG A 1 73 ? 6.521 -5.121 12.092 1.00 87.44 73 ARG A CA 1
ATOM 583 C C . ARG A 1 73 ? 5.686 -4.080 11.368 1.00 87.44 73 ARG A C 1
ATOM 585 O O . ARG A 1 73 ? 4.834 -4.436 10.558 1.00 87.44 73 ARG A O 1
ATOM 592 N N . TYR A 1 74 ? 5.934 -2.810 11.659 1.00 89.12 74 TYR A N 1
ATOM 593 C CA . TYR A 1 74 ? 5.288 -1.678 11.000 1.00 89.12 74 TYR A CA 1
ATOM 594 C C . TYR A 1 74 ? 6.010 -1.322 9.694 1.00 89.12 74 TYR A C 1
ATOM 596 O O . TYR A 1 74 ? 7.238 -1.286 9.673 1.00 89.12 74 TYR A O 1
ATOM 604 N N . HIS A 1 75 ? 5.247 -1.025 8.636 1.00 89.31 75 HIS A N 1
ATOM 605 C CA . HIS A 1 75 ? 5.787 -0.644 7.322 1.00 89.31 75 HIS A CA 1
ATOM 606 C C . HIS A 1 75 ? 5.403 0.777 6.910 1.00 89.31 75 HIS A C 1
ATOM 608 O O . HIS A 1 75 ? 6.266 1.557 6.525 1.00 89.31 75 HIS A O 1
ATOM 614 N N . ASN A 1 76 ? 4.116 1.130 6.977 1.00 89.94 76 ASN A N 1
ATOM 615 C CA . ASN A 1 76 ? 3.620 2.454 6.586 1.00 89.94 76 ASN A CA 1
ATOM 616 C C . ASN A 1 76 ? 2.200 2.699 7.141 1.00 89.94 76 ASN A C 1
ATOM 618 O O . ASN A 1 76 ? 1.605 1.810 7.755 1.00 89.94 76 ASN A O 1
ATOM 622 N N . SER A 1 77 ? 1.625 3.881 6.918 1.00 88.31 77 SER A N 1
ATOM 623 C CA . SER A 1 77 ? 0.267 4.225 7.344 1.00 88.31 77 SER A CA 1
ATOM 624 C C . SER A 1 77 ? -0.482 5.054 6.302 1.00 88.31 77 SER A C 1
ATOM 626 O O . SER A 1 77 ? 0.107 5.812 5.539 1.00 88.31 77 SER A O 1
ATOM 628 N N . CYS A 1 78 ? -1.807 4.922 6.292 1.00 86.19 78 CYS A N 1
ATOM 629 C CA . CYS A 1 78 ? -2.706 5.727 5.476 1.00 86.19 78 CYS A CA 1
ATOM 630 C C . CYS A 1 78 ? -3.929 6.119 6.313 1.00 86.19 78 CYS A C 1
ATOM 632 O O . CYS A 1 78 ? -4.822 5.305 6.571 1.00 86.19 78 CYS A O 1
ATOM 634 N N . GLY A 1 79 ? -3.961 7.369 6.780 1.00 82.31 79 GLY A N 1
ATOM 635 C CA . GLY A 1 79 ? -5.016 7.852 7.669 1.00 82.31 79 GLY A CA 1
ATOM 636 C C . GLY A 1 79 ? -5.088 7.038 8.965 1.00 82.31 79 GLY A C 1
ATOM 637 O O . GLY A 1 79 ? -4.181 7.090 9.787 1.00 82.31 79 GLY A O 1
ATOM 638 N N . GLU A 1 80 ? -6.182 6.297 9.160 1.00 82.50 80 GLU A N 1
ATOM 639 C CA . GLU A 1 80 ? -6.397 5.463 10.353 1.00 82.50 80 GLU A CA 1
ATOM 640 C C . GLU A 1 80 ? -5.800 4.043 10.246 1.00 82.50 80 GLU A C 1
ATOM 642 O O . GLU A 1 80 ? -5.843 3.284 11.222 1.00 82.50 80 GLU A O 1
ATOM 647 N N . TRP A 1 81 ? -5.305 3.664 9.065 1.00 88.75 81 TRP A N 1
ATOM 648 C CA . TRP A 1 81 ? -4.825 2.319 8.754 1.00 88.75 81 TRP A CA 1
ATOM 649 C C . TRP A 1 81 ? -3.307 2.230 8.859 1.00 88.75 81 TRP A C 1
ATOM 651 O O . TRP A 1 81 ? -2.587 3.049 8.296 1.00 88.75 81 TRP A O 1
ATOM 661 N N . LEU A 1 82 ? -2.829 1.201 9.551 1.00 90.69 82 LEU A N 1
ATOM 662 C CA . LEU A 1 82 ? -1.415 0.893 9.731 1.00 90.69 82 LEU A CA 1
ATOM 663 C C . LEU A 1 82 ? -1.093 -0.390 8.972 1.00 90.69 82 LEU A C 1
ATOM 665 O O . LEU A 1 82 ? -1.699 -1.420 9.259 1.00 90.69 82 LEU A O 1
ATOM 669 N N . MET A 1 83 ? -0.155 -0.348 8.030 1.00 93.19 83 MET A N 1
ATOM 670 C CA . MET A 1 83 ? 0.334 -1.545 7.353 1.00 93.19 83 MET A CA 1
ATOM 671 C C . MET A 1 83 ? 1.378 -2.242 8.205 1.00 93.19 83 MET A C 1
ATOM 673 O O . MET A 1 83 ? 2.372 -1.642 8.621 1.00 93.19 83 MET A O 1
ATOM 677 N N . MET A 1 84 ? 1.140 -3.526 8.441 1.00 92.50 84 MET A N 1
ATOM 678 C CA . MET A 1 84 ? 1.973 -4.352 9.293 1.00 92.50 84 MET A CA 1
ATOM 679 C C . MET A 1 84 ? 2.220 -5.711 8.648 1.00 92.50 84 MET A C 1
ATOM 681 O O . MET A 1 84 ? 1.424 -6.174 7.829 1.00 92.50 84 MET A O 1
ATOM 685 N N . SER A 1 85 ? 3.310 -6.360 9.042 1.00 92.62 85 SER A N 1
ATOM 686 C CA . SER A 1 85 ? 3.562 -7.768 8.744 1.00 92.62 85 SER A CA 1
ATOM 687 C C . SER A 1 85 ? 3.761 -8.567 10.021 1.00 92.62 85 SER A C 1
ATOM 689 O O . SER A 1 85 ? 4.235 -8.025 11.016 1.00 92.62 85 SER A O 1
ATOM 691 N N . ARG A 1 86 ? 3.431 -9.854 9.990 1.00 91.19 86 ARG A N 1
ATOM 692 C CA . ARG A 1 86 ? 3.789 -10.819 11.036 1.00 91.19 86 ARG A CA 1
ATOM 693 C C . ARG A 1 86 ? 5.098 -11.534 10.674 1.00 91.19 86 ARG A C 1
ATOM 695 O O . ARG A 1 86 ? 5.580 -11.418 9.549 1.00 91.19 86 ARG A O 1
ATOM 702 N N . ASP A 1 87 ? 5.673 -12.267 11.621 1.00 88.94 87 ASP A N 1
ATOM 703 C CA . ASP A 1 87 ? 6.874 -13.094 11.425 1.00 88.94 87 ASP A CA 1
ATOM 704 C C . ASP A 1 87 ? 6.752 -14.165 10.323 1.00 88.94 87 ASP A C 1
ATOM 706 O O . ASP A 1 87 ? 7.763 -14.574 9.760 1.00 88.94 87 ASP A O 1
ATOM 710 N N . ASP A 1 88 ? 5.533 -14.583 9.968 1.00 89.31 88 ASP A N 1
ATOM 711 C CA . ASP A 1 88 ? 5.254 -15.465 8.823 1.00 89.31 88 ASP A CA 1
ATOM 712 C C . ASP A 1 88 ? 5.199 -14.716 7.473 1.00 89.31 88 ASP A C 1
ATOM 714 O O . ASP A 1 88 ? 4.793 -15.283 6.459 1.00 89.31 88 ASP A O 1
ATOM 718 N N . ASN A 1 89 ? 5.593 -13.437 7.452 1.00 86.06 89 ASN A N 1
ATOM 719 C CA . ASN A 1 89 ? 5.525 -12.513 6.318 1.00 86.06 89 ASN A CA 1
ATOM 720 C C . ASN A 1 89 ? 4.108 -12.238 5.786 1.00 86.06 89 ASN A C 1
ATOM 722 O O . ASN A 1 89 ? 3.972 -11.612 4.729 1.00 86.06 89 ASN A O 1
ATOM 726 N N . SER A 1 90 ? 3.050 -12.649 6.495 1.00 91.75 90 SER A N 1
ATOM 727 C CA . SER A 1 90 ? 1.689 -12.221 6.167 1.00 91.75 90 SER A CA 1
ATOM 728 C C . SER A 1 90 ? 1.527 -10.732 6.467 1.00 91.75 90 SER A C 1
ATOM 730 O O . SER A 1 90 ? 1.987 -10.237 7.500 1.00 91.75 90 SER A O 1
ATOM 732 N N . CYS A 1 91 ? 0.890 -10.003 5.552 1.00 94.81 91 CYS A N 1
ATOM 733 C CA . CYS A 1 91 ? 0.674 -8.567 5.680 1.00 94.81 91 CYS A CA 1
ATOM 734 C C . CYS A 1 91 ? -0.801 -8.254 5.929 1.00 94.81 91 CYS A C 1
ATOM 736 O O . CYS A 1 91 ? -1.701 -8.972 5.496 1.00 94.81 91 CYS A O 1
ATOM 738 N N . PHE A 1 92 ? -1.061 -7.161 6.637 1.00 94.94 92 PHE A N 1
ATOM 739 C CA . PHE A 1 92 ? -2.414 -6.675 6.871 1.00 94.94 92 PHE A CA 1
ATOM 740 C C . PHE A 1 92 ? -2.419 -5.186 7.212 1.00 94.94 92 PHE A C 1
ATOM 742 O O . PHE A 1 92 ? -1.425 -4.639 7.692 1.00 94.94 92 PHE A O 1
ATOM 749 N N . LEU A 1 93 ? -3.560 -4.532 6.997 1.00 94.00 93 LEU A N 1
ATOM 750 C CA . LEU A 1 93 ? -3.842 -3.228 7.580 1.00 94.00 93 LEU A CA 1
ATOM 751 C C . LEU A 1 93 ? -4.565 -3.396 8.912 1.00 94.00 93 LEU A C 1
ATOM 753 O O . LEU A 1 93 ? -5.523 -4.162 9.012 1.00 94.00 93 LEU A O 1
ATOM 757 N N . LEU A 1 94 ? -4.148 -2.636 9.917 1.00 90.88 94 LEU A N 1
ATOM 758 C CA . LEU A 1 94 ? -4.827 -2.498 11.199 1.00 90.88 94 LEU A CA 1
ATOM 759 C C . LEU A 1 94 ? -5.406 -1.090 11.317 1.00 90.88 94 LEU A C 1
ATOM 761 O O . LEU A 1 94 ? -4.666 -0.108 11.308 1.00 90.88 94 LEU A O 1
ATOM 765 N N . ASN A 1 95 ? -6.722 -0.978 11.491 1.00 86.94 95 ASN A N 1
ATOM 766 C CA . ASN A 1 95 ? -7.331 0.290 11.866 1.00 86.94 95 ASN A CA 1
ATOM 767 C C . ASN A 1 95 ? -7.089 0.536 13.358 1.00 86.94 95 ASN A C 1
ATOM 769 O O . ASN A 1 95 ? -7.574 -0.207 14.218 1.00 86.94 95 ASN A O 1
ATOM 773 N N . 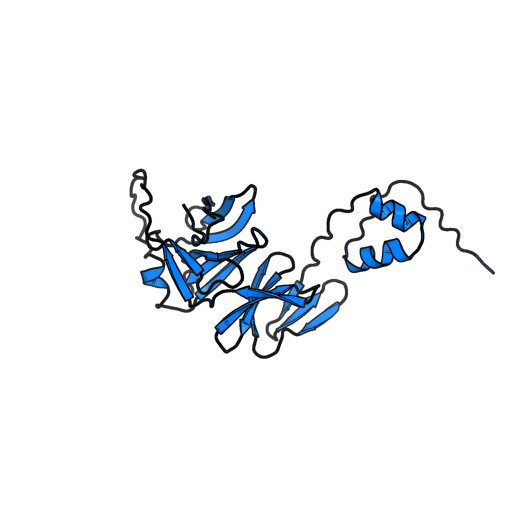ALA A 1 96 ? -6.368 1.600 13.694 1.00 74.31 96 ALA A N 1
ATOM 774 C CA . ALA A 1 96 ? -5.952 1.796 15.079 1.00 74.31 96 ALA A CA 1
ATOM 775 C C . ALA A 1 96 ? -7.088 2.245 16.022 1.00 74.31 96 ALA A C 1
ATOM 777 O O . ALA A 1 96 ? -6.928 2.163 17.244 1.00 74.31 96 ALA A O 1
ATOM 778 N N . PHE A 1 97 ? -8.236 2.693 15.495 1.00 74.00 97 PHE A N 1
ATOM 779 C CA . PHE A 1 97 ? -9.408 3.089 16.288 1.00 74.00 97 PHE A CA 1
ATOM 780 C C . PHE A 1 97 ? -10.398 1.949 16.496 1.00 74.00 97 PHE A C 1
ATOM 782 O O . PHE A 1 97 ? -10.859 1.738 17.614 1.00 74.00 97 PHE A O 1
ATOM 789 N N . THR A 1 98 ? -10.735 1.237 15.424 1.00 81.12 98 THR A N 1
ATOM 790 C CA . THR A 1 98 ? -11.760 0.184 15.436 1.00 81.12 98 THR A CA 1
ATOM 791 C C . THR A 1 98 ? -11.179 -1.198 15.694 1.00 81.12 98 THR A C 1
ATOM 793 O O . THR A 1 98 ? -11.937 -2.123 15.966 1.00 81.12 98 THR A O 1
ATOM 796 N N . LYS A 1 99 ? -9.849 -1.341 15.602 1.00 81.19 99 LYS A N 1
ATOM 797 C CA . LYS A 1 99 ? -9.134 -2.625 15.618 1.00 81.19 99 LYS A CA 1
ATOM 798 C C . LYS A 1 99 ? -9.541 -3.563 14.476 1.00 81.19 99 LYS A C 1
ATOM 800 O O . LYS A 1 99 ? -9.187 -4.737 14.504 1.00 81.19 99 LYS A O 1
ATOM 805 N N . ALA A 1 100 ? -10.242 -3.046 13.463 1.00 88.25 100 ALA A N 1
ATOM 806 C CA . ALA A 1 100 ? -10.535 -3.787 12.247 1.00 88.25 100 ALA A CA 1
ATOM 807 C C . ALA A 1 100 ? -9.232 -4.146 11.529 1.00 88.25 100 ALA A C 1
ATOM 809 O O . ALA A 1 100 ? -8.304 -3.334 11.470 1.00 88.25 100 ALA A O 1
ATOM 810 N N . THR A 1 101 ? -9.184 -5.350 10.975 1.00 92.31 101 THR A N 1
ATOM 811 C CA . THR A 1 101 ? -8.058 -5.835 10.188 1.00 92.31 101 THR A CA 1
ATOM 812 C C . THR A 1 101 ? -8.482 -6.060 8.747 1.00 92.31 101 THR A C 1
ATOM 814 O O . THR A 1 101 ? -9.628 -6.409 8.465 1.00 92.31 101 THR A O 1
ATOM 817 N N . MET A 1 102 ? -7.549 -5.841 7.828 1.00 93.69 102 MET A N 1
ATOM 818 C CA . MET A 1 102 ? -7.748 -6.056 6.403 1.00 93.69 102 MET A CA 1
ATOM 819 C C . MET A 1 102 ? -6.549 -6.838 5.860 1.00 93.69 102 MET A C 1
ATOM 821 O O . MET A 1 102 ? -5.435 -6.319 5.927 1.00 93.69 102 MET A O 1
ATOM 825 N N . PRO A 1 103 ? -6.728 -8.080 5.382 1.00 95.38 103 PRO A N 1
ATOM 826 C CA . PRO A 1 103 ? -5.613 -8.895 4.910 1.00 95.38 103 PRO A CA 1
ATOM 827 C C . PRO A 1 103 ? -5.013 -8.303 3.634 1.00 95.38 103 PRO A C 1
ATOM 829 O O . PRO A 1 103 ? -5.749 -7.843 2.759 1.00 95.38 103 PRO A O 1
ATOM 832 N N . LEU A 1 104 ? -3.688 -8.347 3.526 1.00 95.94 104 LEU A N 1
ATOM 833 C CA . LEU A 1 104 ? -2.935 -7.943 2.344 1.00 95.94 104 LEU A CA 1
ATOM 834 C C . LEU A 1 104 ? -2.044 -9.088 1.860 1.00 95.94 104 LEU A C 1
ATOM 836 O O . LEU A 1 104 ? -1.628 -9.925 2.669 1.00 95.94 104 LEU A O 1
ATOM 840 N N . PRO A 1 105 ? -1.690 -9.104 0.567 1.00 95.06 105 PRO A N 1
ATOM 841 C CA . PRO A 1 105 ? -0.655 -10.000 0.093 1.00 95.06 105 PRO A CA 1
ATOM 842 C C . PRO A 1 105 ? 0.677 -9.722 0.789 1.00 95.06 105 PRO A C 1
ATOM 844 O O . PRO A 1 105 ? 0.982 -8.584 1.160 1.00 95.06 105 PRO A O 1
ATOM 847 N N . SER A 1 106 ? 1.498 -10.761 0.931 1.00 93.88 106 SER A N 1
ATOM 848 C CA . SER A 1 106 ? 2.858 -10.605 1.445 1.00 93.88 106 SER A CA 1
ATOM 849 C C . SER A 1 106 ? 3.670 -9.653 0.563 1.00 93.88 106 SER A C 1
ATOM 851 O O . SER A 1 106 ? 3.540 -9.682 -0.661 1.00 93.88 106 SER A O 1
ATOM 853 N N . LEU A 1 107 ? 4.561 -8.862 1.167 1.00 91.31 107 LEU A N 1
ATOM 854 C CA . LEU A 1 107 ? 5.490 -7.975 0.453 1.00 91.31 107 LEU A CA 1
ATOM 855 C C . LEU A 1 107 ? 6.494 -8.709 -0.448 1.00 91.31 107 LEU A C 1
ATOM 857 O O . LEU A 1 107 ? 7.252 -8.054 -1.148 1.00 91.31 107 LEU A O 1
ATOM 861 N N . SER A 1 108 ? 6.537 -10.040 -0.441 1.00 89.88 108 SER A N 1
ATOM 862 C CA . SER A 1 108 ? 7.328 -10.845 -1.383 1.00 89.88 108 SER A CA 1
ATOM 863 C C . SER A 1 108 ? 6.490 -11.465 -2.509 1.00 89.88 108 SER A C 1
ATOM 865 O O . SER A 1 108 ? 7.038 -12.069 -3.430 1.00 89.88 108 SER A O 1
ATOM 867 N N . SER A 1 109 ? 5.160 -11.344 -2.451 1.00 92.12 109 SER A N 1
ATOM 868 C CA . SER A 1 109 ? 4.233 -11.990 -3.385 1.00 92.12 109 SER A CA 1
ATOM 869 C C . SER A 1 109 ? 3.767 -11.005 -4.450 1.00 92.12 109 SER A C 1
ATOM 871 O O . SER A 1 109 ? 2.943 -10.135 -4.172 1.00 92.12 109 SER A O 1
ATOM 873 N N . TYR A 1 110 ? 4.263 -11.174 -5.677 1.00 90.44 110 TYR A N 1
ATOM 874 C CA . TYR A 1 110 ? 3.980 -10.285 -6.806 1.00 90.44 110 TYR A CA 1
ATOM 875 C C . TYR A 1 110 ? 3.438 -11.043 -8.018 1.00 90.44 110 TYR A C 1
ATOM 877 O O . TYR A 1 110 ? 3.937 -12.114 -8.364 1.00 90.44 110 TYR A O 1
ATOM 885 N N . CYS A 1 111 ? 2.455 -10.449 -8.687 1.00 89.88 111 CYS A N 1
ATOM 886 C CA . CYS A 1 111 ? 1.905 -10.871 -9.964 1.00 89.88 111 CYS A CA 1
ATOM 887 C C . CYS A 1 111 ? 2.291 -9.821 -11.026 1.00 89.88 111 CYS A C 1
ATOM 889 O O . CYS A 1 111 ? 1.751 -8.712 -10.997 1.00 89.88 111 CYS A O 1
ATOM 891 N N . PRO A 1 112 ? 3.256 -10.121 -11.916 1.00 85.38 112 PRO A N 1
ATOM 892 C CA . PRO A 1 112 ? 3.635 -9.210 -12.990 1.00 85.38 112 PRO A CA 1
ATOM 893 C C . PRO A 1 112 ? 2.493 -9.062 -13.996 1.00 85.38 112 PRO A C 1
ATOM 895 O O . PRO A 1 112 ? 1.868 -10.053 -14.376 1.00 85.38 112 PRO A O 1
ATOM 898 N N . ILE A 1 113 ? 2.250 -7.833 -14.446 1.00 83.31 113 ILE A N 1
ATOM 899 C CA . ILE A 1 113 ? 1.284 -7.541 -15.506 1.00 83.31 113 ILE A CA 1
ATOM 900 C C . ILE A 1 113 ? 2.048 -7.152 -16.774 1.00 83.31 113 ILE A C 1
ATOM 902 O O . ILE A 1 113 ? 2.800 -6.176 -16.785 1.00 83.31 113 ILE A O 1
ATOM 906 N N . ASP A 1 114 ? 1.871 -7.966 -17.817 1.00 68.12 114 ASP A N 1
ATOM 907 C CA . ASP A 1 114 ? 2.428 -7.785 -19.157 1.00 68.12 114 ASP A CA 1
ATOM 908 C C . ASP A 1 114 ? 1.362 -7.149 -20.063 1.00 68.12 114 ASP A C 1
ATOM 910 O O . ASP A 1 114 ? 0.612 -7.858 -20.730 1.00 68.12 114 ASP A O 1
ATOM 914 N N . GLU A 1 115 ? 1.280 -5.820 -20.118 1.00 58.25 115 GLU A N 1
ATOM 915 C CA . GLU A 1 115 ? 0.588 -5.147 -21.224 1.00 58.25 115 GLU A CA 1
ATOM 916 C C . GLU A 1 115 ? 1.527 -4.162 -21.935 1.00 58.25 115 GLU A C 1
ATOM 918 O O . GLU A 1 115 ? 2.396 -3.557 -21.299 1.00 58.25 115 GLU A O 1
ATOM 923 N N . PRO A 1 116 ? 1.421 -4.044 -23.272 1.00 45.25 116 PRO A N 1
ATOM 924 C CA . PRO A 1 116 ? 2.249 -3.143 -24.052 1.00 45.25 116 PRO A CA 1
ATOM 925 C C . PRO A 1 116 ? 1.770 -1.707 -23.830 1.00 45.25 116 PRO A C 1
ATOM 927 O O . PRO A 1 116 ? 0.796 -1.273 -24.437 1.00 45.25 116 PRO A O 1
ATOM 930 N N . VAL A 1 117 ? 2.467 -0.948 -22.988 1.00 45.97 117 VAL A N 1
ATOM 931 C CA . VAL A 1 117 ? 2.355 0.511 -23.034 1.00 45.97 117 VAL A CA 1
ATOM 932 C C . VAL A 1 117 ? 2.963 0.945 -24.369 1.00 45.97 117 VAL A C 1
ATOM 934 O O . VAL A 1 117 ? 4.162 0.765 -24.593 1.00 45.97 117 VAL A O 1
ATOM 937 N N . GLU A 1 118 ? 2.141 1.467 -25.285 1.00 40.84 118 GLU A N 1
ATOM 938 C CA . GLU A 1 118 ? 2.634 2.214 -26.444 1.00 40.84 118 GLU A CA 1
ATOM 939 C C . GLU A 1 118 ? 3.344 3.460 -25.912 1.00 40.84 118 GLU A C 1
ATOM 941 O O . GLU A 1 118 ? 2.746 4.514 -25.696 1.00 40.84 118 GLU A O 1
ATOM 946 N N . THR A 1 119 ? 4.642 3.338 -25.651 1.00 42.78 119 THR A N 1
ATOM 947 C CA . THR A 1 119 ? 5.467 4.488 -25.330 1.00 42.78 119 THR A CA 1
ATOM 948 C C . THR A 1 119 ? 5.536 5.358 -26.579 1.00 42.78 119 THR A C 1
ATOM 950 O O . THR A 1 119 ? 6.245 5.076 -27.546 1.00 42.78 119 THR A O 1
ATOM 953 N N . VAL A 1 120 ? 4.771 6.452 -26.578 1.00 39.44 120 VAL A N 1
ATOM 954 C CA . VAL A 1 120 ? 5.069 7.601 -27.433 1.00 39.44 120 VAL A CA 1
ATOM 955 C C . VAL A 1 120 ? 6.531 7.927 -27.173 1.00 39.44 120 VAL A C 1
ATOM 957 O O . VAL A 1 120 ? 6.889 8.211 -26.035 1.00 39.44 120 VAL A O 1
ATOM 960 N N . ASN A 1 121 ? 7.361 7.813 -28.212 1.00 37.56 121 ASN A N 1
ATOM 961 C CA . ASN A 1 121 ? 8.807 8.023 -28.180 1.00 37.56 121 ASN A CA 1
ATOM 962 C C . ASN A 1 121 ? 9.170 9.347 -27.482 1.00 37.56 121 ASN A C 1
ATOM 964 O O . ASN A 1 121 ? 9.339 10.383 -28.133 1.00 37.56 121 ASN A O 1
ATOM 968 N N . VAL A 1 122 ? 9.317 9.324 -26.157 1.00 43.56 122 VAL A N 1
ATOM 969 C CA . VAL A 1 122 ? 9.985 10.384 -25.418 1.00 43.56 122 VAL A CA 1
ATOM 970 C C . VAL A 1 122 ? 11.461 10.157 -25.667 1.00 43.56 122 VAL A C 1
ATOM 972 O O . VAL A 1 122 ? 12.002 9.088 -25.401 1.00 43.56 122 VAL A O 1
ATOM 975 N N . ARG A 1 123 ? 12.075 11.149 -26.307 1.00 38.69 123 ARG A N 1
ATOM 976 C CA . ARG A 1 123 ? 13.467 11.115 -26.739 1.00 38.69 123 ARG A CA 1
ATOM 977 C C . ARG A 1 123 ? 14.351 10.729 -25.562 1.00 38.69 123 ARG A C 1
ATOM 979 O O . ARG A 1 123 ? 14.431 11.456 -24.577 1.00 38.69 123 ARG A O 1
ATOM 986 N N . ASP A 1 124 ? 15.006 9.595 -25.734 1.00 46.41 124 ASP A N 1
ATOM 987 C CA . ASP A 1 124 ? 16.032 9.057 -24.865 1.00 46.41 124 ASP A CA 1
ATOM 988 C C . ASP A 1 124 ? 17.218 10.033 -24.853 1.00 46.41 124 ASP A C 1
ATOM 990 O O . ASP A 1 124 ? 18.012 10.105 -25.795 1.00 46.41 124 ASP A O 1
ATOM 994 N N . ILE A 1 125 ? 17.274 10.885 -23.830 1.00 43.00 125 ILE A N 1
ATOM 995 C CA . ILE A 1 125 ? 18.431 11.732 -23.550 1.00 43.00 125 ILE A CA 1
ATOM 996 C C . ILE A 1 125 ? 19.046 11.208 -22.254 1.00 43.00 125 ILE A C 1
ATOM 998 O O . ILE A 1 125 ? 18.757 11.701 -21.169 1.00 43.00 125 I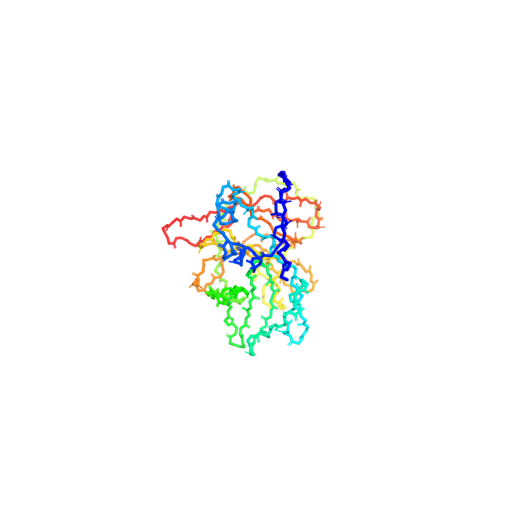LE A O 1
ATOM 1002 N N . GLY A 1 126 ? 19.892 10.186 -22.389 1.00 43.69 126 GLY A N 1
ATOM 1003 C CA . GLY A 1 126 ? 20.979 9.886 -21.453 1.00 43.69 126 GLY A CA 1
ATOM 1004 C C . GLY A 1 126 ? 20.598 9.574 -20.004 1.00 43.69 126 GLY A C 1
ATOM 1005 O O . GLY A 1 126 ? 21.417 9.834 -19.124 1.00 43.69 126 GLY A O 1
ATOM 1006 N N . ARG A 1 127 ? 19.405 9.032 -19.729 1.00 52.62 127 ARG A N 1
ATOM 1007 C CA . ARG A 1 127 ? 19.092 8.514 -18.389 1.00 52.62 127 ARG A CA 1
ATOM 1008 C C . ARG A 1 127 ? 19.718 7.128 -18.247 1.00 52.62 127 ARG A C 1
ATOM 1010 O O . ARG A 1 127 ? 19.539 6.273 -19.111 1.00 52.62 127 ARG A O 1
ATOM 1017 N N . GLU A 1 128 ? 20.480 6.908 -17.179 1.00 55.22 128 GLU A N 1
ATOM 1018 C CA . GLU A 1 128 ? 20.909 5.561 -16.803 1.00 55.22 128 GLU A CA 1
ATOM 1019 C C . GLU A 1 128 ? 19.664 4.671 -16.733 1.00 55.22 128 GLU A C 1
ATOM 1021 O O . GLU A 1 128 ? 18.702 5.008 -16.049 1.00 55.22 128 GLU A O 1
ATOM 1026 N N . SER A 1 129 ? 19.642 3.577 -17.496 1.00 65.06 129 SER A N 1
ATOM 1027 C CA . SER A 1 129 ? 18.478 2.694 -17.537 1.00 65.06 129 SER A CA 1
ATOM 1028 C C . SER A 1 129 ? 18.286 2.063 -16.159 1.00 65.06 129 SER A C 1
ATOM 1030 O O . SER A 1 129 ? 19.046 1.186 -15.739 1.00 65.06 129 SER A O 1
ATOM 1032 N N . HIS A 1 130 ? 17.281 2.544 -15.433 1.00 72.06 130 HIS A N 1
ATOM 1033 C CA . HIS A 1 130 ? 16.847 1.956 -14.179 1.00 72.06 130 HIS A CA 1
ATOM 1034 C C . HIS A 1 130 ? 16.153 0.631 -14.508 1.00 72.06 130 HIS A C 1
ATOM 1036 O O . HIS A 1 130 ? 15.225 0.597 -15.314 1.00 72.06 130 HIS A O 1
ATOM 1042 N N . GLY A 1 131 ? 16.649 -0.477 -13.947 1.00 79.88 131 GLY A N 1
ATOM 1043 C CA . GLY A 1 131 ? 16.089 -1.809 -14.197 1.00 79.88 131 GLY A CA 1
ATOM 1044 C C . GLY A 1 131 ? 14.593 -1.898 -13.867 1.00 79.88 131 GLY A C 1
ATOM 1045 O O . GLY A 1 131 ? 14.034 -1.036 -13.183 1.00 79.88 131 GLY A O 1
ATOM 1046 N N . THR A 1 132 ? 13.937 -2.955 -14.340 1.00 86.06 132 THR A N 1
ATOM 1047 C CA . THR A 1 132 ? 12.516 -3.188 -14.039 1.00 86.06 132 THR A CA 1
ATOM 1048 C C . THR A 1 132 ? 12.335 -3.715 -12.615 1.00 86.06 132 THR A C 1
ATOM 1050 O O . THR A 1 132 ? 13.282 -4.194 -11.982 1.00 86.06 132 THR A O 1
ATOM 1053 N N . TRP A 1 133 ? 11.101 -3.690 -12.103 1.00 86.38 133 TRP A N 1
ATOM 1054 C CA . TRP A 1 133 ? 10.791 -4.252 -10.783 1.00 86.38 133 TRP A CA 1
ATOM 1055 C C . TRP A 1 133 ? 11.232 -5.717 -10.651 1.00 86.38 133 TRP A C 1
ATOM 1057 O O . TRP A 1 133 ? 11.778 -6.121 -9.622 1.00 86.38 133 TRP A O 1
ATOM 1067 N N . ILE A 1 134 ? 11.050 -6.508 -11.711 1.00 84.31 134 ILE A N 1
ATOM 1068 C CA . ILE A 1 134 ? 11.419 -7.928 -11.733 1.00 84.31 134 ILE A CA 1
ATOM 1069 C C . ILE A 1 134 ? 12.937 -8.122 -11.643 1.00 84.31 134 ILE A C 1
ATOM 1071 O O . ILE A 1 134 ? 13.380 -9.075 -11.007 1.00 84.31 134 ILE A O 1
ATOM 1075 N N . ASP A 1 135 ? 13.727 -7.194 -12.185 1.00 83.81 135 ASP A N 1
ATOM 1076 C CA . ASP A 1 135 ? 15.193 -7.240 -12.112 1.00 83.81 135 ASP A CA 1
ATOM 1077 C C . ASP A 1 135 ? 15.742 -6.849 -10.734 1.00 83.81 135 ASP A C 1
ATOM 1079 O O . ASP A 1 135 ? 16.921 -7.086 -10.440 1.00 83.81 135 ASP A O 1
ATOM 1083 N N . LEU A 1 136 ? 14.932 -6.165 -9.922 1.00 83.81 136 LEU A N 1
ATOM 1084 C CA . LEU A 1 136 ? 15.369 -5.513 -8.689 1.00 83.81 136 LEU A CA 1
ATOM 1085 C C . LEU A 1 136 ? 14.865 -6.219 -7.433 1.00 83.81 136 LEU A C 1
ATOM 1087 O O . LEU A 1 136 ? 15.632 -6.334 -6.483 1.00 83.81 136 LEU A O 1
ATOM 1091 N N . LYS A 1 137 ? 13.625 -6.723 -7.418 1.00 82.25 137 LYS A N 1
ATOM 1092 C CA . LYS A 1 137 ? 12.938 -7.201 -6.200 1.00 82.25 137 LYS A CA 1
ATOM 1093 C C . LYS A 1 137 ? 13.711 -8.233 -5.362 1.00 82.25 137 LYS A C 1
ATOM 1095 O O . LYS A 1 137 ? 13.517 -8.282 -4.155 1.00 82.25 137 LYS A O 1
ATOM 1100 N N . ASP A 1 138 ? 14.571 -9.038 -5.991 1.00 84.62 138 ASP A N 1
ATOM 1101 C CA . ASP A 1 138 ? 15.315 -10.126 -5.339 1.00 84.62 138 ASP A CA 1
ATOM 1102 C C . ASP A 1 138 ? 16.749 -9.717 -4.945 1.00 84.62 138 ASP A C 1
ATOM 1104 O O . ASP A 1 138 ? 17.503 -10.527 -4.404 1.00 84.62 138 ASP A O 1
ATOM 1108 N N . LYS A 1 139 ? 17.158 -8.471 -5.228 1.00 83.56 139 LYS A N 1
ATOM 1109 C CA . LYS A 1 139 ? 18.517 -7.977 -4.953 1.00 83.56 139 LYS A CA 1
ATOM 1110 C C . LYS A 1 139 ? 18.693 -7.412 -3.545 1.00 83.56 139 LYS A C 1
ATOM 1112 O O . LYS A 1 139 ? 19.825 -7.373 -3.070 1.00 83.56 139 LYS A O 1
ATOM 1117 N N . ASP A 1 140 ? 17.620 -6.955 -2.904 1.00 83.44 140 ASP A N 1
ATOM 1118 C CA . ASP A 1 140 ? 17.670 -6.338 -1.574 1.00 83.44 140 ASP A CA 1
ATOM 1119 C C . ASP A 1 140 ? 16.306 -6.432 -0.860 1.00 83.44 140 ASP A C 1
ATOM 1121 O O . ASP A 1 140 ? 15.342 -6.977 -1.400 1.00 83.44 140 ASP A O 1
ATOM 1125 N N . TYR A 1 141 ? 16.211 -5.904 0.363 1.00 85.94 141 TYR A N 1
ATOM 1126 C CA . TYR A 1 141 ? 14.948 -5.801 1.089 1.00 85.94 141 TYR A CA 1
ATOM 1127 C C . TYR A 1 141 ? 13.970 -4.840 0.401 1.00 85.94 141 TYR A C 1
ATOM 1129 O O . TYR A 1 141 ? 14.359 -3.848 -0.218 1.00 85.94 141 TYR A O 1
ATOM 1137 N N . ILE A 1 142 ? 12.677 -5.123 0.565 1.00 89.62 142 ILE A N 1
ATOM 1138 C CA . ILE A 1 142 ? 11.590 -4.294 0.043 1.00 89.62 142 ILE A CA 1
ATOM 1139 C C . ILE A 1 142 ? 11.063 -3.396 1.162 1.00 89.62 142 ILE A C 1
ATOM 1141 O O . ILE A 1 142 ? 10.706 -3.885 2.237 1.00 89.62 142 ILE A O 1
ATOM 1145 N N . SER A 1 143 ? 10.984 -2.093 0.903 1.00 90.62 143 SER A N 1
ATOM 1146 C CA . SER A 1 143 ? 10.336 -1.114 1.778 1.00 90.62 143 SER A CA 1
ATOM 1147 C C . SER A 1 143 ? 9.045 -0.588 1.157 1.00 90.62 143 SER A C 1
ATOM 1149 O O . SER A 1 143 ? 8.886 -0.542 -0.063 1.00 90.62 143 SER A O 1
ATOM 1151 N N . VAL A 1 144 ? 8.112 -0.163 2.011 1.00 92.88 144 VAL A N 1
ATOM 1152 C CA . VAL A 1 144 ? 6.896 0.545 1.596 1.00 92.88 144 VAL A CA 1
ATOM 1153 C C . VAL A 1 144 ? 7.077 2.021 1.913 1.00 92.88 144 VAL A C 1
ATOM 1155 O O . VAL A 1 144 ? 7.008 2.427 3.073 1.00 92.88 144 VAL A O 1
ATOM 1158 N N . ASN A 1 145 ? 7.284 2.834 0.885 1.00 90.69 145 ASN A N 1
ATOM 1159 C CA . ASN A 1 145 ? 7.572 4.259 1.037 1.00 90.69 145 ASN A CA 1
ATOM 1160 C C . ASN A 1 145 ? 6.289 5.103 1.114 1.00 90.69 145 ASN A C 1
ATOM 1162 O O . ASN A 1 145 ? 6.261 6.124 1.800 1.00 90.69 145 ASN A O 1
ATOM 1166 N N . ALA A 1 146 ? 5.200 4.657 0.483 1.00 91.25 146 ALA A N 1
ATOM 1167 C CA . ALA A 1 146 ? 3.881 5.274 0.616 1.00 91.25 146 ALA A CA 1
ATOM 1168 C C . ALA A 1 146 ? 2.768 4.225 0.544 1.00 91.25 146 ALA A C 1
ATOM 1170 O O . ALA A 1 146 ? 2.902 3.211 -0.139 1.00 91.25 146 ALA A O 1
ATOM 1171 N N . LEU A 1 147 ? 1.655 4.490 1.226 1.00 94.31 147 LEU A N 1
ATOM 1172 C CA . LEU A 1 147 ? 0.472 3.635 1.240 1.00 94.31 147 LEU A CA 1
ATOM 1173 C C . LEU A 1 147 ? -0.784 4.481 1.036 1.00 94.31 147 LEU A C 1
ATOM 1175 O O . LEU A 1 147 ? -0.981 5.492 1.712 1.00 94.31 147 LEU A O 1
ATOM 1179 N N . VAL A 1 148 ? -1.666 4.028 0.150 1.00 93.25 148 VAL A N 1
ATOM 1180 C CA . VAL A 1 148 ? -2.939 4.683 -0.136 1.00 93.25 148 VAL A CA 1
ATOM 1181 C C . VAL A 1 148 ? -4.065 3.655 -0.170 1.00 93.25 148 VAL A C 1
ATOM 1183 O O . VAL A 1 148 ? -4.037 2.697 -0.937 1.00 93.25 148 VAL A O 1
ATOM 1186 N N . VAL A 1 149 ? -5.088 3.868 0.658 1.00 91.81 149 VAL A N 1
ATOM 1187 C CA . VAL A 1 149 ? -6.346 3.113 0.594 1.00 91.81 149 VAL A CA 1
ATOM 1188 C C . VAL A 1 149 ? -7.284 3.859 -0.355 1.00 91.81 149 VAL A C 1
ATOM 1190 O O . VAL A 1 149 ? -7.923 4.833 0.042 1.00 91.81 149 VAL A O 1
ATOM 1193 N N . CYS A 1 150 ? -7.323 3.440 -1.622 1.00 88.81 150 CYS A N 1
ATOM 1194 C CA . CYS A 1 150 ? -8.098 4.101 -2.677 1.00 88.81 150 CYS A CA 1
ATOM 1195 C C . CYS A 1 150 ? -9.607 3.884 -2.496 1.00 88.81 150 CYS A C 1
ATOM 1197 O O . CYS A 1 150 ? -10.405 4.804 -2.679 1.00 88.81 150 CYS A O 1
ATOM 1199 N N . SER A 1 151 ? -10.004 2.664 -2.126 1.00 86.62 151 SER A N 1
ATOM 1200 C CA . SER A 1 151 ? -11.395 2.274 -1.875 1.00 86.62 151 SER A CA 1
ATOM 1201 C C . SER A 1 151 ? -11.461 1.105 -0.881 1.00 86.62 151 SER A C 1
ATOM 1203 O O . SER A 1 151 ? -10.444 0.668 -0.345 1.00 86.62 151 SER A O 1
ATOM 1205 N N . THR A 1 152 ? -12.655 0.560 -0.626 1.00 84.44 152 THR A N 1
ATOM 1206 C CA . THR A 1 152 ? -12.809 -0.671 0.173 1.00 84.44 152 THR A CA 1
ATOM 1207 C C . THR A 1 152 ? -12.267 -1.921 -0.521 1.00 84.44 152 THR A C 1
ATOM 1209 O O . THR A 1 152 ? -12.140 -2.954 0.132 1.00 84.44 152 THR A O 1
ATOM 1212 N N . GLN A 1 153 ? -11.970 -1.844 -1.820 1.00 88.75 153 GLN A N 1
ATOM 1213 C CA . GLN A 1 153 ? -11.530 -2.974 -2.639 1.00 88.75 153 GLN A CA 1
ATOM 1214 C C . GLN A 1 153 ? -10.157 -2.760 -3.275 1.00 88.75 153 GLN A C 1
ATOM 1216 O O . GLN A 1 153 ? -9.631 -3.702 -3.854 1.00 88.75 153 GLN A O 1
ATOM 1221 N N . LEU A 1 154 ? -9.566 -1.569 -3.155 1.00 92.12 154 LEU A N 1
ATOM 1222 C CA . LEU A 1 154 ? -8.323 -1.225 -3.833 1.00 92.12 154 LEU A CA 1
ATOM 1223 C C . LEU A 1 154 ? -7.357 -0.507 -2.897 1.00 92.12 154 LEU A C 1
ATOM 1225 O O . LEU A 1 154 ? -7.692 0.509 -2.276 1.00 92.12 154 LEU A O 1
ATOM 1229 N N . ILE A 1 155 ? -6.137 -1.031 -2.850 1.00 95.00 155 ILE A N 1
ATOM 1230 C CA . ILE A 1 155 ? -5.014 -0.483 -2.100 1.00 95.00 155 ILE A CA 1
ATOM 1231 C C . ILE A 1 155 ? -3.843 -0.311 -3.052 1.00 95.00 155 ILE A C 1
ATOM 1233 O O . ILE A 1 155 ? -3.545 -1.202 -3.845 1.00 95.00 155 ILE A O 1
ATOM 1237 N N . ALA A 1 156 ? -3.169 0.824 -2.923 1.00 95.69 156 ALA A N 1
ATOM 1238 C CA . ALA A 1 156 ? -1.940 1.128 -3.623 1.00 95.69 156 ALA A CA 1
ATOM 1239 C C . ALA A 1 156 ? -0.795 1.297 -2.626 1.00 95.69 156 ALA A C 1
ATOM 1241 O O . ALA A 1 156 ? -0.946 1.931 -1.578 1.00 95.69 156 ALA A O 1
ATOM 1242 N N . ALA A 1 157 ? 0.364 0.756 -2.967 1.00 95.81 157 ALA A N 1
ATOM 1243 C CA . ALA A 1 157 ? 1.597 0.913 -2.222 1.00 95.81 157 ALA A CA 1
ATOM 1244 C C . ALA A 1 157 ? 2.716 1.327 -3.176 1.00 95.81 157 ALA A C 1
ATOM 1246 O O . ALA A 1 157 ? 2.818 0.817 -4.284 1.00 95.81 157 ALA A O 1
ATOM 1247 N N . LEU A 1 158 ? 3.565 2.242 -2.733 1.00 93.44 158 LEU A N 1
ATOM 1248 C CA . LEU A 1 158 ? 4.812 2.559 -3.411 1.00 93.44 158 LEU A CA 1
ATOM 1249 C C . LEU A 1 158 ? 5.896 1.712 -2.757 1.00 93.44 158 LEU A C 1
ATOM 1251 O O . LEU A 1 158 ? 6.243 1.939 -1.593 1.00 93.44 158 LEU A O 1
ATOM 1255 N N . VAL A 1 159 ? 6.368 0.706 -3.486 1.00 93.19 159 VAL A N 1
ATOM 1256 C CA . VAL A 1 159 ? 7.353 -0.267 -3.008 1.00 93.19 159 VAL A CA 1
ATOM 1257 C C . VAL A 1 159 ? 8.712 0.041 -3.613 1.00 93.19 159 VAL A C 1
ATOM 1259 O O . VAL A 1 159 ? 8.806 0.312 -4.807 1.00 93.19 159 VAL A O 1
ATOM 1262 N N . ALA A 1 160 ? 9.761 0.013 -2.798 1.00 90.81 160 ALA A N 1
ATOM 1263 C CA . ALA A 1 160 ? 11.127 0.297 -3.224 1.00 90.81 160 ALA A CA 1
ATOM 1264 C C . ALA A 1 160 ? 12.080 -0.821 -2.798 1.00 90.81 160 ALA A C 1
ATOM 1266 O O . ALA A 1 160 ? 11.835 -1.513 -1.809 1.00 90.81 160 ALA A O 1
ATOM 1267 N N . VAL A 1 161 ? 13.159 -0.993 -3.563 1.00 86.06 161 VAL A N 1
ATOM 1268 C CA . VAL A 1 161 ? 14.203 -1.987 -3.291 1.00 86.06 161 VAL A CA 1
ATOM 1269 C C . VAL A 1 161 ? 15.443 -1.300 -2.728 1.00 86.06 161 VAL A C 1
ATOM 1271 O O . VAL A 1 161 ? 16.030 -0.425 -3.373 1.00 86.06 161 VAL A O 1
ATOM 1274 N N . GLY A 1 162 ? 15.872 -1.753 -1.551 1.00 78.62 162 GLY A N 1
ATOM 1275 C CA . GLY A 1 162 ? 17.126 -1.350 -0.925 1.00 78.62 162 GLY A CA 1
ATOM 1276 C C . GLY A 1 162 ? 17.233 0.145 -0.615 1.00 78.62 162 GLY A C 1
ATOM 1277 O O . GLY A 1 162 ? 16.264 0.902 -0.632 1.00 78.62 162 GLY A O 1
ATOM 1278 N N . ALA A 1 163 ? 18.460 0.599 -0.352 1.00 68.56 163 ALA A N 1
ATOM 1279 C CA . ALA A 1 163 ? 18.741 1.998 -0.004 1.00 68.56 163 ALA A CA 1
ATOM 1280 C C . ALA A 1 163 ? 18.616 2.982 -1.187 1.00 68.56 163 ALA A C 1
ATOM 1282 O O . ALA A 1 163 ? 18.661 4.194 -0.988 1.00 68.56 163 ALA A O 1
ATOM 1283 N N . GLY A 1 164 ? 18.482 2.474 -2.416 1.00 69.06 164 GLY A N 1
ATOM 1284 C CA . GLY A 1 164 ? 18.417 3.287 -3.629 1.00 69.06 164 GLY A CA 1
ATOM 1285 C C . GLY A 1 164 ? 17.079 3.992 -3.847 1.00 69.06 164 GLY A C 1
ATOM 1286 O O . GLY A 1 164 ? 16.996 4.797 -4.767 1.00 69.06 164 GLY A O 1
ATOM 1287 N N . ASN A 1 165 ? 16.044 3.695 -3.042 1.00 75.94 165 ASN A N 1
ATOM 1288 C CA . ASN A 1 165 ? 14.671 4.211 -3.186 1.00 75.94 165 ASN A CA 1
ATOM 1289 C C . ASN A 1 165 ? 14.078 4.044 -4.594 1.00 75.94 165 ASN A C 1
ATOM 1291 O O . ASN A 1 165 ? 13.151 4.756 -4.976 1.00 75.94 165 ASN A O 1
ATOM 1295 N N . LEU A 1 166 ? 14.619 3.104 -5.365 1.00 87.56 166 LEU A N 1
ATOM 1296 C CA . LEU A 1 166 ? 14.156 2.807 -6.702 1.00 87.56 166 LEU A CA 1
ATOM 1297 C C . LEU A 1 166 ? 12.992 1.825 -6.583 1.00 87.56 166 LEU A C 1
ATOM 1299 O O . LEU A 1 166 ? 13.131 0.752 -5.987 1.00 87.56 166 LEU A O 1
ATOM 1303 N N . GLY A 1 167 ? 11.834 2.220 -7.095 1.00 88.94 167 GLY A N 1
ATOM 1304 C CA . GLY A 1 167 ? 10.586 1.546 -6.789 1.00 88.94 167 GLY A CA 1
ATOM 1305 C C . GLY A 1 167 ? 9.528 1.652 -7.871 1.00 88.94 167 GLY A C 1
ATOM 1306 O O . GLY A 1 167 ? 9.731 2.250 -8.928 1.00 88.94 167 GLY A O 1
ATOM 1307 N N . THR A 1 168 ? 8.387 1.042 -7.582 1.00 91.62 168 THR A N 1
ATOM 1308 C CA . THR A 1 168 ? 7.208 1.032 -8.446 1.00 91.62 168 THR A CA 1
ATOM 1309 C C . THR A 1 168 ? 5.930 1.136 -7.617 1.00 91.62 168 THR A C 1
ATOM 1311 O O . THR A 1 168 ? 5.943 1.007 -6.387 1.00 91.62 168 THR A O 1
ATOM 1314 N N . VAL A 1 169 ? 4.812 1.372 -8.297 1.00 92.88 169 VAL A N 1
ATOM 1315 C CA . VAL A 1 169 ? 3.482 1.303 -7.699 1.00 92.88 169 VAL A CA 1
ATOM 1316 C C . VAL A 1 169 ? 2.983 -0.136 -7.771 1.00 92.88 169 VAL A C 1
ATOM 1318 O O . VAL A 1 169 ? 2.889 -0.739 -8.837 1.00 92.88 169 VAL A O 1
ATOM 1321 N N . ALA A 1 170 ? 2.644 -0.679 -6.610 1.00 94.38 170 ALA A N 1
ATOM 1322 C CA . ALA A 1 170 ? 2.012 -1.970 -6.440 1.00 94.38 170 ALA A CA 1
ATOM 1323 C C . ALA A 1 170 ? 0.544 -1.781 -6.050 1.00 94.38 170 ALA A C 1
ATOM 1325 O O . ALA A 1 170 ? 0.223 -0.993 -5.157 1.00 94.38 170 ALA A O 1
ATOM 1326 N N . LEU A 1 171 ? -0.351 -2.533 -6.682 1.00 95.12 171 LEU A N 1
ATOM 1327 C CA . LEU A 1 171 ? -1.778 -2.523 -6.377 1.00 95.12 171 LEU A CA 1
ATOM 1328 C C . LEU A 1 171 ? -2.191 -3.867 -5.778 1.00 95.12 171 LEU A C 1
ATOM 1330 O O . LEU A 1 171 ? -1.598 -4.907 -6.051 1.00 95.12 171 LEU A O 1
ATOM 1334 N N . CYS A 1 172 ? -3.213 -3.875 -4.934 1.00 94.50 172 CYS A N 1
ATOM 1335 C CA . CYS A 1 172 ? -3.871 -5.117 -4.558 1.00 94.50 172 CYS A CA 1
ATOM 1336 C C . CYS A 1 172 ? -5.319 -4.880 -4.150 1.00 94.50 172 CYS A C 1
ATOM 1338 O O . CYS A 1 172 ? -5.720 -3.775 -3.770 1.00 94.50 172 CYS A O 1
ATOM 1340 N N . ARG A 1 173 ? -6.089 -5.969 -4.184 1.00 92.75 173 ARG A N 1
ATOM 1341 C CA . ARG A 1 173 ? -7.355 -6.039 -3.465 1.00 92.75 173 ARG A CA 1
ATOM 1342 C C . ARG A 1 173 ? -7.124 -6.616 -2.070 1.00 92.75 173 ARG A C 1
ATOM 1344 O O . ARG A 1 173 ? -6.310 -7.533 -1.925 1.00 92.75 173 ARG A O 1
ATOM 1351 N N . PRO A 1 174 ? -7.853 -6.148 -1.048 1.00 91.94 174 PRO A N 1
ATOM 1352 C CA . PRO A 1 174 ? -7.876 -6.802 0.252 1.00 91.94 174 PRO A CA 1
ATOM 1353 C C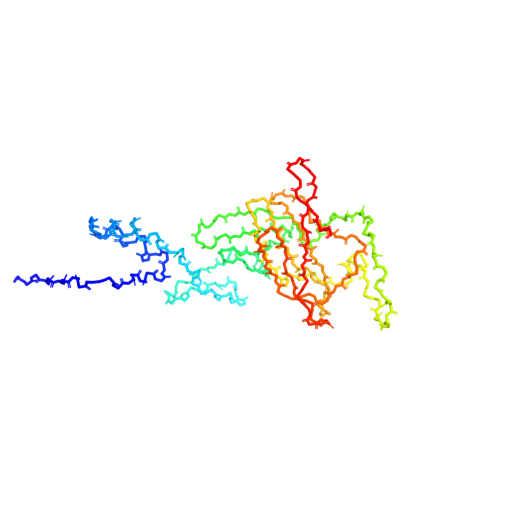 . PRO A 1 174 ? -8.157 -8.305 0.132 1.00 91.94 174 PRO A C 1
ATOM 1355 O O . PRO A 1 174 ? -9.137 -8.710 -0.488 1.00 91.94 174 PRO A O 1
ATOM 1358 N N . GLY A 1 175 ? -7.299 -9.134 0.726 1.00 90.81 175 GLY A N 1
ATOM 1359 C CA . GLY A 1 175 ? -7.400 -10.597 0.671 1.00 90.81 175 GLY A CA 1
ATOM 1360 C C . GLY A 1 175 ? -6.872 -11.250 -0.611 1.00 90.81 175 GLY A C 1
ATOM 1361 O O . GLY A 1 175 ? -6.966 -12.470 -0.736 1.00 90.81 175 GLY A O 1
ATOM 1362 N N . ALA A 1 176 ? -6.305 -10.483 -1.546 1.00 92.00 176 ALA A N 1
ATOM 1363 C CA . ALA A 1 176 ? -5.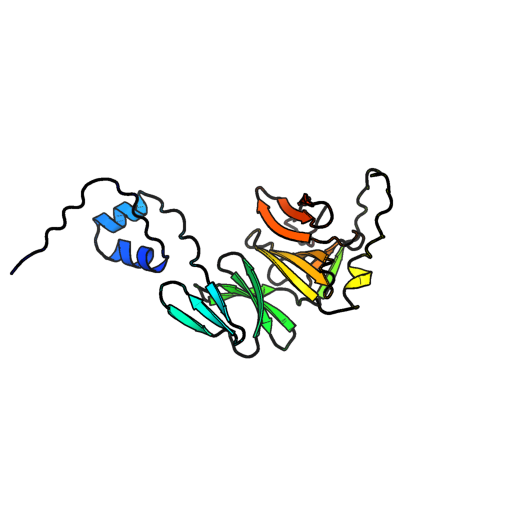619 -11.044 -2.705 1.00 92.00 176 ALA A CA 1
ATOM 1364 C C . ALA A 1 176 ? -4.363 -11.838 -2.298 1.00 92.00 176 ALA A C 1
ATOM 1366 O O . ALA A 1 176 ? -3.749 -11.589 -1.260 1.00 92.00 176 ALA A O 1
ATOM 1367 N N . ALA A 1 177 ? -3.959 -12.781 -3.153 1.00 91.88 177 ALA A N 1
ATOM 1368 C CA . ALA A 1 177 ? -2.781 -13.618 -2.922 1.00 91.88 177 ALA A CA 1
ATOM 1369 C C . ALA A 1 177 ? -1.451 -12.917 -3.259 1.00 91.88 177 ALA A C 1
ATOM 1371 O O . ALA A 1 177 ? -0.414 -13.287 -2.714 1.00 91.88 177 ALA A O 1
ATOM 1372 N N . ALA A 1 178 ? -1.467 -11.916 -4.146 1.00 93.25 178 ALA A N 1
ATOM 1373 C CA . ALA A 1 178 ? -0.275 -11.201 -4.599 1.00 93.25 178 ALA A CA 1
ATOM 1374 C C . ALA A 1 178 ? -0.575 -9.728 -4.911 1.00 93.25 178 ALA A C 1
ATOM 1376 O O . ALA A 1 178 ? -1.713 -9.369 -5.220 1.00 93.25 178 ALA A O 1
ATOM 1377 N N . TRP A 1 179 ? 0.464 -8.897 -4.847 1.00 94.50 179 TRP A N 1
ATOM 1378 C CA . TRP A 1 179 ? 0.469 -7.528 -5.353 1.00 94.50 179 TRP A CA 1
ATOM 1379 C C . TRP A 1 179 ? 0.635 -7.525 -6.868 1.00 94.50 179 TRP A C 1
ATOM 1381 O O . TRP A 1 179 ? 1.515 -8.208 -7.390 1.00 94.50 179 TRP A O 1
ATOM 1391 N N . SER A 1 180 ? -0.163 -6.749 -7.584 1.00 92.44 180 SER A N 1
ATOM 1392 C CA . SER A 1 180 ? 0.062 -6.484 -8.999 1.00 92.44 180 SER A CA 1
ATOM 1393 C C . SER A 1 180 ? 1.052 -5.352 -9.193 1.00 92.44 180 SER A C 1
ATOM 1395 O O . SER A 1 180 ? 0.970 -4.316 -8.536 1.00 92.44 180 SER A O 1
ATOM 1397 N N . VAL A 1 181 ? 1.984 -5.565 -10.114 1.00 90.56 181 VAL A N 1
ATOM 1398 C CA . VAL A 1 181 ? 3.043 -4.617 -10.468 1.00 90.56 181 VAL A CA 1
ATOM 1399 C C . VAL A 1 181 ? 3.250 -4.644 -11.976 1.00 90.56 181 VAL A C 1
ATOM 1401 O O . VAL A 1 181 ? 3.196 -5.712 -12.597 1.00 90.56 181 VAL A O 1
ATOM 1404 N N . SER A 1 182 ? 3.508 -3.479 -12.562 1.00 84.38 182 SER A N 1
ATOM 1405 C CA . SER A 1 182 ? 3.888 -3.371 -13.969 1.00 84.38 182 SER A CA 1
ATOM 1406 C C . SER A 1 182 ? 5.215 -4.095 -14.196 1.00 84.38 182 SER A C 1
ATOM 1408 O O . SER A 1 182 ? 6.226 -3.772 -13.572 1.00 84.38 182 SER A O 1
ATOM 1410 N N . ALA A 1 183 ? 5.225 -5.104 -15.069 1.00 73.00 183 ALA A N 1
ATOM 1411 C CA . ALA A 1 183 ? 6.398 -5.963 -15.238 1.00 73.00 183 ALA A CA 1
ATOM 1412 C C . ALA A 1 183 ? 7.543 -5.283 -16.006 1.00 73.00 183 ALA A C 1
ATOM 1414 O O . ALA A 1 183 ? 8.708 -5.608 -15.792 1.00 73.00 183 ALA A O 1
ATOM 1415 N N . ARG A 1 184 ? 7.203 -4.364 -16.918 1.00 68.38 184 ARG A N 1
ATOM 1416 C CA . ARG A 1 184 ? 8.124 -3.797 -17.920 1.00 68.38 184 ARG A CA 1
ATOM 1417 C C . ARG A 1 184 ? 8.360 -2.299 -17.776 1.00 68.38 184 ARG A C 1
ATOM 1419 O O . ARG A 1 184 ? 9.151 -1.738 -18.530 1.00 68.38 184 ARG A O 1
ATOM 1426 N N . GLU A 1 185 ? 7.683 -1.656 -16.833 1.00 78.50 185 GLU A N 1
ATOM 1427 C CA . GLU A 1 185 ? 7.952 -0.259 -16.517 1.00 78.50 185 GLU A CA 1
ATOM 1428 C C . GLU A 1 185 ? 9.279 -0.152 -15.768 1.00 78.50 185 GLU A C 1
ATOM 1430 O O . GLU A 1 185 ? 9.600 -0.967 -14.895 1.00 78.50 185 GLU A O 1
ATOM 1435 N N . GLN A 1 186 ? 10.070 0.850 -16.144 1.00 81.88 186 GLN A N 1
ATOM 1436 C CA . GLN A 1 186 ? 11.306 1.159 -15.439 1.00 81.88 186 GLN A CA 1
ATOM 1437 C C . GLN A 1 186 ? 10.952 1.663 -14.045 1.00 81.88 186 GLN A C 1
ATOM 1439 O O . GLN A 1 186 ? 10.065 2.506 -13.890 1.00 81.88 186 GLN A O 1
ATOM 1444 N N . CYS A 1 187 ? 11.646 1.155 -13.030 1.00 84.81 187 CYS A N 1
ATOM 1445 C CA . CYS A 1 187 ? 11.468 1.687 -11.689 1.00 84.81 187 CYS A CA 1
ATOM 1446 C C . CYS A 1 187 ? 11.948 3.145 -11.632 1.00 84.81 187 CYS A C 1
ATOM 1448 O O . CYS A 1 187 ? 12.914 3.526 -12.295 1.00 84.81 187 CYS A O 1
ATOM 1450 N N . GLY A 1 188 ? 11.280 3.947 -10.807 1.00 86.69 188 GLY A N 1
ATOM 1451 C CA . GLY A 1 188 ? 11.594 5.359 -10.602 1.00 86.69 188 GLY A CA 1
ATOM 1452 C C . GLY A 1 188 ? 11.896 5.669 -9.141 1.00 86.69 188 GLY A C 1
ATOM 1453 O O . GLY A 1 188 ? 11.604 4.872 -8.245 1.00 86.69 188 GLY A O 1
ATOM 1454 N N . TRP A 1 189 ? 12.457 6.850 -8.882 1.00 87.69 189 TRP A N 1
ATOM 1455 C CA . TRP A 1 189 ? 12.628 7.366 -7.522 1.00 87.69 189 TRP A CA 1
ATOM 1456 C C . TRP A 1 189 ? 11.358 8.051 -7.046 1.00 87.69 189 TRP A C 1
ATOM 1458 O O . TRP A 1 189 ? 11.273 9.276 -6.934 1.00 87.69 189 TRP A O 1
ATOM 1468 N N . LEU A 1 190 ? 10.345 7.236 -6.793 1.00 85.75 190 LEU A N 1
ATOM 1469 C CA . LEU A 1 190 ? 9.036 7.726 -6.414 1.00 85.75 190 LEU A CA 1
ATOM 1470 C C . LEU A 1 190 ? 8.981 7.979 -4.901 1.00 85.75 190 LEU A C 1
ATOM 1472 O O . LEU A 1 190 ? 9.446 7.172 -4.091 1.00 85.75 190 LEU A O 1
ATOM 1476 N N . SER A 1 191 ? 8.374 9.094 -4.508 1.00 85.81 191 SER A N 1
ATOM 1477 C CA . SER A 1 191 ? 8.138 9.441 -3.109 1.00 85.81 191 SER A CA 1
ATOM 1478 C C . SER A 1 191 ? 6.786 10.108 -2.938 1.00 85.81 191 SER A C 1
ATOM 1480 O O . SER A 1 191 ? 6.358 10.902 -3.770 1.00 85.81 191 SER A O 1
ATOM 1482 N N . GLY A 1 192 ? 6.114 9.803 -1.831 1.00 84.50 192 GLY A N 1
ATOM 1483 C CA . GLY A 1 192 ? 4.755 10.269 -1.592 1.00 84.50 192 GLY A CA 1
ATOM 1484 C C . GLY A 1 192 ? 3.761 9.709 -2.614 1.00 84.50 192 GLY A C 1
ATOM 1485 O O . GLY A 1 192 ? 4.063 9.455 -3.777 1.00 84.50 192 GLY A O 1
ATOM 1486 N N . MET A 1 193 ? 2.533 9.480 -2.170 1.00 89.00 193 MET A N 1
ATOM 1487 C CA . MET A 1 193 ? 1.479 9.034 -3.067 1.00 89.00 193 MET A CA 1
ATOM 1488 C C . MET A 1 193 ? 0.128 9.474 -2.526 1.00 89.00 193 MET A C 1
ATOM 1490 O O . MET A 1 193 ? -0.108 9.424 -1.317 1.00 89.00 193 MET A O 1
ATOM 1494 N N . VAL A 1 194 ? -0.764 9.902 -3.414 1.00 89.62 194 VAL A N 1
ATOM 1495 C CA . VAL A 1 194 ? -2.137 10.273 -3.065 1.00 89.62 194 VAL A CA 1
ATOM 1496 C C . VAL A 1 194 ? -3.106 9.775 -4.125 1.00 89.62 194 VAL A C 1
ATOM 1498 O O . VAL A 1 194 ? -2.784 9.727 -5.307 1.00 89.62 194 VAL A O 1
ATOM 1501 N N . PHE A 1 195 ? -4.312 9.413 -3.699 1.00 88.38 195 PHE A N 1
ATOM 1502 C CA . PHE A 1 195 ? -5.411 9.079 -4.593 1.00 88.38 195 PHE A CA 1
ATOM 1503 C C . PHE A 1 195 ? -6.398 10.241 -4.640 1.00 88.38 195 PHE A C 1
ATOM 1505 O O . PHE A 1 195 ? -6.895 10.687 -3.602 1.00 88.38 195 PHE A O 1
ATOM 1512 N N . PHE A 1 196 ? -6.679 10.739 -5.839 1.00 85.06 196 PHE A N 1
ATOM 1513 C CA . PHE A 1 196 ? -7.578 11.867 -6.041 1.00 85.06 196 PHE A CA 1
ATOM 1514 C C . PHE A 1 196 ? -8.336 11.707 -7.360 1.00 85.06 196 PHE A C 1
ATOM 1516 O O . PHE A 1 196 ? -7.747 11.416 -8.393 1.00 85.06 196 PHE A O 1
ATOM 1523 N N . GLN A 1 197 ? -9.660 11.878 -7.319 1.00 85.75 197 GLN A N 1
ATOM 1524 C CA . GLN A 1 197 ? -10.536 11.809 -8.501 1.00 85.75 197 GLN A CA 1
ATOM 1525 C C . GLN A 1 197 ? -10.349 10.555 -9.382 1.00 85.75 197 GLN A C 1
ATOM 1527 O O . GLN A 1 197 ? -10.466 10.627 -10.600 1.00 85.75 197 GLN A O 1
ATOM 1532 N N . GLY A 1 198 ? -10.086 9.394 -8.776 1.00 83.12 198 GLY A N 1
ATOM 1533 C CA . GLY A 1 198 ? -9.948 8.133 -9.515 1.00 83.12 198 GLY A CA 1
ATOM 1534 C C . GLY A 1 198 ? -8.543 7.849 -10.050 1.00 83.12 198 GLY A C 1
ATOM 1535 O O . GLY A 1 198 ? -8.336 6.776 -10.603 1.00 83.12 198 GLY A O 1
ATOM 1536 N N . LYS A 1 199 ? -7.581 8.756 -9.849 1.00 86.56 199 LYS A N 1
ATOM 1537 C CA . LYS A 1 199 ? -6.184 8.577 -10.262 1.00 86.56 199 LYS A CA 1
ATOM 1538 C C . LYS A 1 199 ? -5.245 8.560 -9.066 1.00 86.56 199 LYS A C 1
ATOM 1540 O O . LYS A 1 199 ? -5.524 9.170 -8.025 1.00 86.56 199 LYS A O 1
ATOM 1545 N N . LEU A 1 200 ? -4.123 7.868 -9.226 1.00 89.50 200 LEU A N 1
ATOM 1546 C CA . LEU A 1 200 ? -2.997 7.982 -8.311 1.00 89.50 200 LEU A CA 1
ATOM 1547 C C . LEU A 1 200 ? -2.074 9.098 -8.775 1.00 89.50 200 LEU A C 1
ATOM 1549 O O . LEU A 1 200 ? -1.883 9.314 -9.966 1.00 89.50 200 LEU A O 1
ATOM 1553 N N . TYR A 1 201 ? -1.489 9.792 -7.813 1.00 86.38 201 TYR A N 1
ATOM 1554 C CA . TYR A 1 201 ? -0.455 10.776 -8.055 1.00 86.38 201 TYR A CA 1
ATOM 1555 C C . TYR A 1 201 ? 0.751 10.455 -7.187 1.00 86.38 201 TYR A C 1
ATOM 1557 O O . TYR A 1 201 ? 0.587 10.222 -5.986 1.00 86.38 201 TYR A O 1
ATOM 1565 N N . ALA A 1 202 ? 1.939 10.457 -7.781 1.00 89.00 202 ALA A N 1
ATOM 1566 C CA . ALA A 1 202 ? 3.209 10.210 -7.102 1.00 89.00 202 ALA A CA 1
ATOM 1567 C C . ALA A 1 202 ? 4.239 11.268 -7.512 1.00 89.00 202 ALA A C 1
ATOM 1569 O O . ALA A 1 202 ? 4.151 11.817 -8.609 1.00 89.00 202 ALA A O 1
ATOM 1570 N N . ILE A 1 203 ? 5.201 11.572 -6.639 1.00 87.75 203 ILE A N 1
ATOM 1571 C CA . ILE A 1 203 ? 6.275 12.524 -6.951 1.00 87.75 203 ILE A CA 1
ATOM 1572 C C . ILE A 1 203 ? 7.483 11.727 -7.441 1.00 87.75 203 ILE A C 1
ATOM 1574 O O . ILE A 1 203 ? 7.983 10.874 -6.706 1.00 87.75 203 ILE A O 1
ATOM 1578 N N . ASP A 1 204 ? 7.965 12.002 -8.653 1.00 85.94 204 ASP A N 1
ATOM 1579 C CA . ASP A 1 204 ? 9.269 11.517 -9.116 1.00 85.94 204 ASP A CA 1
ATOM 1580 C C . ASP A 1 204 ? 10.342 12.473 -8.599 1.00 85.94 204 ASP A C 1
ATOM 1582 O O . ASP A 1 204 ? 10.480 13.599 -9.062 1.00 85.94 204 ASP A O 1
ATOM 1586 N N . THR A 1 205 ? 11.112 12.037 -7.609 1.00 83.56 205 THR A N 1
ATOM 1587 C CA . THR A 1 205 ? 12.197 12.846 -7.032 1.00 83.56 205 THR A CA 1
ATOM 1588 C C . THR A 1 205 ? 13.411 12.978 -7.951 1.00 83.56 205 THR A C 1
ATOM 1590 O O . THR A 1 205 ? 14.252 13.842 -7.722 1.00 83.56 205 THR A O 1
ATOM 1593 N N . GLY A 1 206 ? 13.510 12.148 -8.991 1.00 79.62 206 GLY A N 1
ATOM 1594 C CA . GLY A 1 206 ? 14.553 12.239 -10.003 1.00 79.62 206 GLY A CA 1
ATOM 1595 C C . GLY A 1 206 ? 14.261 13.274 -11.091 1.00 79.62 206 GLY A C 1
ATOM 1596 O O . GLY A 1 206 ? 15.207 13.732 -11.730 1.00 79.62 206 GLY A O 1
ATOM 1597 N N . THR A 1 207 ? 12.992 13.622 -11.340 1.00 80.75 207 THR A N 1
ATOM 1598 C CA . THR A 1 207 ? 12.614 14.719 -12.261 1.00 80.75 207 THR A CA 1
ATOM 1599 C C . THR A 1 207 ? 11.970 15.919 -11.569 1.00 80.75 207 THR A C 1
ATOM 1601 O O . THR A 1 207 ? 11.839 16.966 -12.191 1.00 80.75 207 THR A O 1
ATOM 1604 N N . GLU A 1 208 ? 11.601 15.781 -10.295 1.00 81.00 208 GLU A N 1
ATOM 1605 C CA . GLU A 1 208 ? 10.786 16.730 -9.524 1.00 81.00 208 GLU A CA 1
ATOM 1606 C C . GLU A 1 208 ? 9.356 16.923 -10.071 1.00 81.00 208 GLU A C 1
ATOM 1608 O O . GLU A 1 208 ? 8.674 17.888 -9.719 1.00 81.00 208 GLU A O 1
ATOM 1613 N N . ASP A 1 209 ? 8.864 15.982 -10.883 1.00 84.38 209 ASP A N 1
ATOM 1614 C CA . ASP A 1 209 ? 7.522 16.038 -11.462 1.00 84.38 209 ASP A CA 1
ATOM 1615 C C . ASP A 1 209 ? 6.471 15.306 -10.617 1.00 84.38 209 ASP A C 1
ATOM 1617 O O . ASP A 1 209 ? 6.742 14.331 -9.909 1.00 84.38 209 ASP A O 1
ATOM 1621 N N . LEU A 1 210 ? 5.219 15.753 -10.750 1.00 86.44 210 LEU A N 1
ATOM 1622 C CA . LEU A 1 210 ? 4.049 15.021 -10.275 1.00 86.44 210 LEU A CA 1
ATOM 1623 C C . LEU A 1 210 ? 3.537 14.102 -11.389 1.00 86.44 210 LEU A C 1
ATOM 1625 O O . LEU A 1 210 ? 2.990 14.570 -12.389 1.00 86.44 210 LEU A O 1
ATOM 1629 N N . LEU A 1 211 ? 3.662 12.795 -11.191 1.00 84.94 211 LEU A N 1
ATOM 1630 C CA . LEU A 1 211 ? 3.163 11.783 -12.113 1.00 84.94 211 LEU A CA 1
ATOM 1631 C C . LEU A 1 211 ? 1.695 11.491 -11.823 1.00 84.94 211 LEU A C 1
ATOM 1633 O O . LEU A 1 211 ? 1.337 11.218 -10.678 1.00 84.94 211 LEU A O 1
ATOM 1637 N N . ALA A 1 212 ? 0.855 11.525 -12.856 1.00 86.38 212 ALA A N 1
ATOM 1638 C CA . ALA A 1 212 ? -0.511 11.021 -12.798 1.00 86.38 212 ALA A CA 1
ATOM 1639 C C . ALA A 1 212 ? -0.527 9.589 -13.337 1.00 86.38 212 ALA A C 1
ATOM 1641 O O . ALA A 1 212 ? -0.090 9.348 -14.457 1.00 86.38 212 ALA A O 1
ATOM 1642 N N . ILE A 1 213 ? -1.022 8.666 -12.526 1.00 85.94 213 ILE A N 1
ATOM 1643 C CA . ILE A 1 213 ? -0.996 7.230 -12.767 1.00 85.94 213 ILE A CA 1
ATOM 1644 C C . ILE A 1 213 ? -2.444 6.763 -12.868 1.00 85.94 213 ILE A C 1
ATOM 1646 O O . ILE A 1 213 ? -3.225 6.894 -11.913 1.00 85.94 213 ILE A O 1
ATOM 1650 N N . ASP A 1 214 ? -2.806 6.256 -14.041 1.00 85.88 214 ASP A N 1
ATOM 1651 C CA . ASP A 1 214 ? -4.133 5.721 -14.291 1.00 85.88 214 ASP A CA 1
ATOM 1652 C C . ASP A 1 214 ? -4.242 4.300 -13.732 1.00 85.88 214 ASP A C 1
ATOM 1654 O O . ASP A 1 214 ? -3.306 3.503 -13.795 1.00 85.88 214 ASP A O 1
ATOM 1658 N N . ILE A 1 215 ? -5.385 4.010 -13.105 1.00 84.44 215 ILE A N 1
ATOM 1659 C CA . ILE A 1 215 ? -5.666 2.700 -12.522 1.00 84.44 215 ILE A CA 1
ATOM 1660 C C . ILE A 1 215 ? -6.790 2.046 -13.307 1.00 84.44 215 ILE A C 1
ATOM 1662 O O . ILE A 1 215 ? -7.888 2.593 -13.422 1.00 84.44 215 ILE A O 1
ATOM 1666 N N . VAL A 1 216 ? -6.534 0.828 -13.764 1.00 82.62 216 VAL A N 1
ATOM 1667 C CA . VAL A 1 216 ? -7.537 -0.052 -14.350 1.00 82.62 216 VAL A CA 1
ATOM 1668 C C . VAL A 1 216 ? -7.931 -1.079 -13.290 1.00 82.62 216 VAL A C 1
ATOM 1670 O O . VAL A 1 216 ? -7.162 -1.980 -12.952 1.00 82.62 216 VAL A O 1
ATOM 1673 N N . ASP A 1 217 ? -9.131 -0.909 -12.734 1.00 77.12 217 ASP A N 1
ATOM 1674 C CA . ASP A 1 217 ? -9.731 -1.791 -11.727 1.00 77.12 217 ASP A CA 1
ATOM 1675 C C . ASP A 1 217 ? -11.114 -2.253 -12.215 1.00 77.12 217 ASP A C 1
ATOM 1677 O O . ASP A 1 217 ? -12.150 -1.662 -11.900 1.00 77.12 217 ASP A O 1
ATOM 1681 N N . GLU A 1 218 ? -11.132 -3.284 -13.064 1.00 75.06 218 GLU A N 1
ATOM 1682 C CA . GLU A 1 218 ? -12.375 -3.863 -13.581 1.00 75.06 218 GLU A CA 1
ATOM 1683 C C . GLU A 1 218 ? -13.057 -4.732 -12.514 1.00 75.06 218 GLU A C 1
ATOM 1685 O O . GLU A 1 218 ? -12.421 -5.571 -11.872 1.00 75.06 218 GLU A O 1
ATOM 1690 N N . HIS A 1 219 ? -14.372 -4.556 -12.346 1.00 60.53 219 HIS A N 1
ATOM 1691 C CA . HIS A 1 219 ? -15.173 -5.234 -11.315 1.00 60.53 219 HIS A CA 1
ATOM 1692 C C . HIS A 1 219 ? -15.231 -6.774 -11.460 1.00 60.53 219 HIS A C 1
ATOM 1694 O O . HIS A 1 219 ? -15.560 -7.452 -10.487 1.00 60.53 219 HIS A O 1
ATOM 1700 N N . ASP A 1 220 ? -14.874 -7.338 -12.619 1.00 56.66 220 ASP A N 1
ATOM 1701 C CA . ASP A 1 220 ? -15.008 -8.770 -12.933 1.00 56.66 220 ASP A CA 1
ATOM 1702 C C . ASP A 1 220 ? -13.696 -9.553 -12.768 1.00 56.66 220 ASP A C 1
ATOM 1704 O O . ASP A 1 220 ? -13.157 -10.142 -13.703 1.00 56.66 220 ASP A O 1
ATOM 1708 N N . ASN A 1 221 ? -13.193 -9.616 -11.532 1.00 58.50 221 ASN A N 1
ATOM 1709 C CA . ASN A 1 221 ? -12.119 -10.535 -11.120 1.00 58.50 221 ASN A CA 1
ATOM 1710 C C . ASN A 1 221 ? -10.740 -10.312 -11.788 1.00 58.50 221 ASN A C 1
ATOM 1712 O O . ASN A 1 221 ? -9.792 -11.034 -11.481 1.00 58.50 221 ASN A O 1
ATOM 1716 N N . ALA A 1 222 ? -10.593 -9.303 -12.650 1.00 67.88 222 ALA A N 1
ATOM 1717 C CA . ALA A 1 222 ? -9.312 -8.908 -13.228 1.00 67.88 222 ALA A CA 1
ATOM 1718 C C . ALA A 1 222 ? -8.407 -8.284 -12.156 1.00 67.88 222 ALA A C 1
ATOM 1720 O O . ALA A 1 222 ? -8.882 -7.537 -11.301 1.00 67.88 222 ALA A O 1
ATOM 1721 N N . THR A 1 223 ? -7.112 -8.595 -12.163 1.00 78.81 223 THR A N 1
ATOM 1722 C CA . THR A 1 223 ? -6.143 -8.029 -11.212 1.00 78.81 223 THR A CA 1
ATOM 1723 C C . THR A 1 223 ? -5.999 -6.517 -11.451 1.00 78.81 223 THR A C 1
ATOM 1725 O O . THR A 1 223 ? -5.782 -6.136 -12.603 1.00 78.81 223 THR A O 1
ATOM 1728 N N . PRO A 1 224 ? -6.105 -5.650 -10.419 1.00 80.94 224 PRO A N 1
ATOM 1729 C CA . PRO A 1 224 ? -5.986 -4.203 -10.611 1.00 80.94 224 PRO A CA 1
ATOM 1730 C C . PRO A 1 224 ? -4.601 -3.851 -11.154 1.00 80.94 224 PRO A C 1
ATOM 1732 O O . PRO A 1 224 ? -3.618 -4.481 -10.764 1.00 80.94 224 PRO A O 1
ATOM 1735 N N . ARG A 1 225 ? -4.495 -2.855 -12.031 1.00 80.88 225 ARG A N 1
ATOM 1736 C CA . ARG A 1 225 ? -3.220 -2.515 -12.680 1.00 80.88 225 ARG A CA 1
ATOM 1737 C C . ARG A 1 225 ? -3.060 -1.028 -12.940 1.00 80.88 225 ARG A C 1
ATOM 1739 O O . ARG A 1 225 ? -4.044 -0.296 -12.976 1.00 80.88 225 ARG A O 1
ATOM 1746 N N . VAL A 1 226 ? -1.812 -0.618 -13.111 1.00 79.12 226 VAL A N 1
ATOM 1747 C CA . VAL A 1 226 ? -1.446 0.700 -13.630 1.00 79.12 226 VAL A CA 1
ATOM 1748 C C . VAL A 1 226 ? -1.496 0.654 -15.164 1.00 79.12 226 VAL A C 1
ATOM 1750 O O . VAL A 1 226 ? -1.213 -0.401 -15.736 1.00 79.12 226 VAL A O 1
ATOM 1753 N N . SER A 1 227 ? -1.900 1.752 -15.809 1.00 69.62 227 SER A N 1
ATOM 1754 C CA . SER A 1 227 ? -1.910 1.926 -17.274 1.00 69.62 227 SER A CA 1
ATOM 1755 C C . SER A 1 227 ? -1.185 3.183 -17.719 1.00 69.62 227 SER A C 1
ATOM 1757 O O . SER A 1 227 ? -1.350 4.196 -16.997 1.00 69.62 227 SER A O 1
#

Foldseek 3Di:
DDDDPPDDDDDDPPCPQDPVSLVCQLVPDVVSVVVCVVVVNDDHQQADWDQDPQQWIAGPPVRDIDHDPPQKDWFADDRQWTWIAGPVQWIWIARNPPRDIFTDAGPLFEDEDDDDDPPPCPDDDDDDQADFCVVAVPVADKGFQDKDDQDQFKIWTWIAGDPPCFTFIWMFGGPDHGTYTHGHDHTANWHDWDDDPQWIWIAGPVVRDIDTWHWDDDPPPDGIDTD

InterPro domains:
  IPR005174 KIB1-4, beta-propeller [PF03478] (65-216)

Radius of gyration: 22.22 Å; chains: 1; bounding box: 52×48×74 Å